Protein AF-0000000078974285 (afdb_homodimer)

Structure (mmCIF, N/CA/C/O backbone):
data_AF-0000000078974285-model_v1
#
loop_
_entity.id
_entity.type
_entity.pdbx_descriptio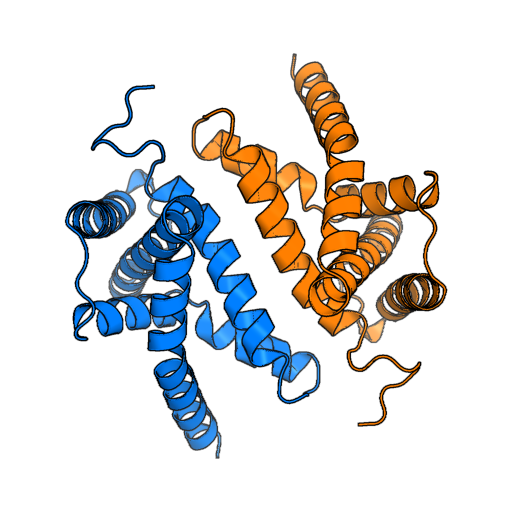n
1 polymer 'RNase III domain-containing protein'
#
loop_
_atom_site.group_PDB
_atom_site.id
_atom_site.type_symbol
_atom_site.label_atom_id
_atom_site.label_alt_id
_atom_site.label_comp_id
_atom_site.label_asym_id
_atom_site.label_entity_id
_atom_site.label_seq_id
_atom_site.pdbx_PDB_ins_code
_atom_site.Cartn_x
_atom_site.Cartn_y
_atom_site.Cartn_z
_atom_site.occupancy
_atom_site.B_iso_or_equiv
_atom_site.auth_seq_id
_atom_site.auth_comp_id
_atom_site.auth_asym_id
_atom_site.auth_atom_id
_atom_site.pdbx_PDB_model_num
ATOM 1 N N . MET A 1 1 ? -26.438 -8.156 -0.524 1 31.56 1 MET A N 1
ATOM 2 C CA . MET A 1 1 ? -25.703 -8.547 -1.717 1 31.56 1 MET A CA 1
ATOM 3 C C . MET A 1 1 ? -25.156 -9.961 -1.579 1 31.56 1 MET A C 1
ATOM 5 O O . MET A 1 1 ? -24.391 -10.25 -0.654 1 31.56 1 MET A O 1
ATOM 9 N N . LEU A 1 2 ? -25.828 -10.82 -1.919 1 32.03 2 LEU A N 1
ATOM 10 C CA . LEU A 1 2 ? -25.547 -12.25 -1.9 1 32.03 2 LEU A CA 1
ATOM 11 C C . LEU A 1 2 ? -24.109 -12.531 -2.352 1 32.03 2 LEU A C 1
ATOM 13 O O . LEU A 1 2 ? -23.625 -11.914 -3.301 1 32.03 2 LEU A O 1
ATOM 17 N N . ARG A 1 3 ? -23.125 -12.734 -1.292 1 46.47 3 ARG A N 1
ATOM 18 C CA . ARG A 1 3 ? -21.812 -13.32 -1.478 1 46.47 3 ARG A CA 1
ATOM 19 C C . ARG A 1 3 ? -21.828 -14.406 -2.549 1 46.47 3 ARG A C 1
ATOM 21 O O . ARG A 1 3 ? -22.547 -15.391 -2.422 1 46.47 3 ARG A O 1
ATOM 28 N N . ARG A 1 4 ? -21.781 -14.133 -3.74 1 47.03 4 ARG A N 1
ATOM 29 C CA . ARG A 1 4 ? -21.5 -15.203 -4.684 1 47.03 4 ARG A CA 1
ATOM 30 C C . ARG A 1 4 ? -20.234 -15.961 -4.293 1 47.03 4 ARG A C 1
ATOM 32 O O . ARG A 1 4 ? -19.281 -15.367 -3.779 1 47.03 4 ARG A O 1
ATOM 39 N N . GLU A 1 5 ? -20.203 -17.266 -4.176 1 50.91 5 GLU A N 1
ATOM 40 C CA . GLU A 1 5 ? -19.266 -18.375 -3.963 1 50.91 5 GLU A CA 1
ATOM 41 C C . GLU A 1 5 ? -18.844 -18.453 -2.5 1 50.91 5 GLU A C 1
ATOM 43 O O . GLU A 1 5 ? -17.75 -18.953 -2.193 1 50.91 5 GLU A O 1
ATOM 48 N N . GLY A 1 6 ? -19.703 -17.734 -1.578 1 58.59 6 GLY A N 1
ATOM 49 C CA . GLY A 1 6 ? -19.438 -17.891 -0.157 1 58.59 6 GLY A CA 1
ATOM 50 C C . GLY A 1 6 ? -18.469 -16.859 0.382 1 58.59 6 GLY A C 1
ATOM 51 O O . GLY A 1 6 ? -18.094 -16.891 1.56 1 58.59 6 GLY A O 1
ATOM 52 N N . LEU A 1 7 ? -17.891 -16.109 -0.598 1 65.69 7 LEU A N 1
ATOM 53 C CA . LEU A 1 7 ? -16.984 -15.07 -0.129 1 65.69 7 LEU A CA 1
ATOM 54 C C . LEU A 1 7 ? -17.719 -13.75 0.04 1 65.69 7 LEU A C 1
ATOM 56 O O . LEU A 1 7 ? -18.609 -13.43 -0.739 1 65.69 7 LEU A O 1
ATOM 60 N N . VAL A 1 8 ? -17.344 -13.086 1.068 1 75.31 8 VAL A N 1
ATOM 61 C CA . VAL A 1 8 ? -17.969 -11.805 1.405 1 75.31 8 VAL A CA 1
ATOM 62 C C . VAL A 1 8 ? -17.516 -10.742 0.41 1 75.31 8 VAL A C 1
ATOM 64 O O . VAL A 1 8 ? -18.266 -9.828 0.08 1 75.31 8 VAL A O 1
ATOM 67 N N . HIS A 1 9 ? -16.328 -10.938 -0.158 1 90.62 9 HIS A N 1
ATOM 68 C CA . HIS A 1 9 ? -15.75 -9.953 -1.065 1 90.62 9 HIS A CA 1
ATOM 69 C C . HIS A 1 9 ? -15.445 -10.57 -2.426 1 90.62 9 HIS A C 1
ATOM 71 O O . HIS A 1 9 ? -15.148 -11.766 -2.52 1 90.62 9 HIS A O 1
ATOM 77 N N . THR A 1 10 ? -15.539 -9.727 -3.455 1 92.56 10 THR A N 1
ATOM 78 C CA . THR A 1 10 ? -15.227 -10.195 -4.801 1 92.56 10 THR A CA 1
ATOM 79 C C . THR A 1 10 ? -13.719 -10.344 -4.984 1 92.56 10 THR A C 1
ATOM 81 O O . THR A 1 10 ? -12.938 -9.781 -4.219 1 92.56 10 THR A O 1
ATOM 84 N N . PRO A 1 11 ? -13.305 -11.078 -6.035 1 94.06 11 PRO A N 1
ATOM 85 C CA . PRO A 1 11 ? -11.875 -11.195 -6.328 1 94.06 11 PRO A CA 1
ATOM 86 C C . PRO A 1 11 ? -11.219 -9.844 -6.598 1 94.06 11 PRO A C 1
ATOM 88 O O . PRO A 1 11 ? -10.078 -9.609 -6.176 1 94.06 11 PRO A O 1
ATOM 91 N N . GLN A 1 12 ? -11.953 -9 -7.254 1 93.62 12 GLN A N 1
ATOM 92 C CA . GLN A 1 12 ? -11.422 -7.672 -7.559 1 93.62 12 GLN A CA 1
ATOM 93 C C . GLN A 1 12 ? -11.164 -6.875 -6.285 1 93.62 12 GLN A C 1
ATOM 95 O O . GLN A 1 12 ? -10.141 -6.191 -6.172 1 93.62 12 GLN A O 1
ATOM 100 N N . GLN A 1 13 ? -12.086 -6.977 -5.402 1 95.75 13 GLN A N 1
ATOM 101 C CA . GLN A 1 13 ? -11.945 -6.277 -4.129 1 95.75 13 GLN A CA 1
ATOM 102 C C . GLN A 1 13 ? -10.766 -6.828 -3.332 1 95.75 13 GLN A C 1
ATOM 104 O O . GLN A 1 13 ? -9.984 -6.062 -2.762 1 95.75 13 GLN A O 1
ATOM 109 N N . LEU A 1 14 ? -10.664 -8.086 -3.32 1 96.94 14 LEU A N 1
ATOM 110 C CA . LEU A 1 14 ? -9.57 -8.727 -2.594 1 96.94 14 LEU A CA 1
ATOM 111 C C . LEU A 1 14 ? -8.227 -8.414 -3.244 1 96.94 14 LEU A C 1
ATOM 113 O O . LEU A 1 14 ? -7.23 -8.211 -2.551 1 96.94 14 LEU A O 1
ATOM 117 N N . ALA A 1 15 ? -8.211 -8.375 -4.547 1 97.19 15 ALA A N 1
ATOM 118 C CA . ALA A 1 15 ? -6.98 -8.047 -5.258 1 97.19 15 ALA A CA 1
ATOM 119 C C . ALA A 1 15 ? -6.547 -6.613 -4.977 1 97.19 15 ALA A C 1
ATOM 121 O O . ALA A 1 15 ? -5.352 -6.34 -4.824 1 97.19 15 ALA A O 1
ATOM 122 N N . TYR A 1 16 ? -7.52 -5.715 -4.906 1 97.06 16 TYR A N 1
ATOM 123 C CA . TYR A 1 16 ? -7.242 -4.32 -4.59 1 97.06 16 TYR A CA 1
ATOM 124 C C . TYR A 1 16 ? -6.605 -4.191 -3.213 1 97.06 16 TYR A C 1
ATOM 126 O O . TYR A 1 16 ? -5.621 -3.467 -3.043 1 97.06 16 TYR A O 1
ATOM 134 N N . LEU A 1 17 ? -7.113 -4.926 -2.293 1 98 17 LEU A N 1
ATOM 135 C CA . LEU A 1 17 ? -6.543 -4.973 -0.95 1 98 17 LEU A CA 1
ATOM 136 C C . LEU A 1 17 ? -5.188 -5.676 -0.957 1 98 17 LEU A C 1
ATOM 138 O O . LEU A 1 17 ? -4.23 -5.188 -0.352 1 98 17 LEU A O 1
ATOM 142 N N . GLY A 1 18 ? -5.113 -6.766 -1.606 1 98.62 18 GLY A N 1
ATOM 143 C CA . GLY A 1 18 ? -3.906 -7.574 -1.657 1 98.62 18 GLY A CA 1
ATOM 144 C C . GLY A 1 18 ? -2.729 -6.848 -2.277 1 98.62 18 GLY A C 1
ATOM 145 O O . GLY A 1 18 ? -1.585 -7.039 -1.857 1 98.62 18 GLY A O 1
ATOM 146 N N . ASP A 1 19 ? -3.033 -6.02 -3.264 1 98.12 19 ASP A N 1
ATOM 147 C CA . ASP A 1 19 ? -1.987 -5.203 -3.875 1 98.12 19 ASP A CA 1
ATOM 148 C C . ASP A 1 19 ? -1.311 -4.312 -2.838 1 98.12 19 ASP A C 1
ATOM 150 O O . ASP A 1 19 ? -0.087 -4.16 -2.844 1 98.12 19 ASP A O 1
ATOM 154 N N . ALA A 1 20 ? -2.104 -3.723 -1.989 1 98.56 20 ALA A N 1
ATOM 155 C CA . ALA A 1 20 ? -1.558 -2.857 -0.947 1 98.56 20 ALA A CA 1
ATOM 156 C C . ALA A 1 20 ? -0.758 -3.664 0.072 1 98.56 20 ALA A C 1
ATOM 158 O O . ALA A 1 20 ? 0.3 -3.225 0.529 1 98.56 20 ALA A O 1
ATOM 159 N N . VAL A 1 21 ? -1.252 -4.828 0.397 1 98.81 21 VAL A N 1
ATOM 160 C CA . VAL A 1 21 ? -0.571 -5.688 1.358 1 98.81 21 VAL A CA 1
ATOM 161 C C . VAL A 1 21 ? 0.786 -6.113 0.801 1 98.81 21 VAL A C 1
ATOM 163 O O . VAL A 1 21 ? 1.804 -6.023 1.491 1 98.81 21 VAL A O 1
ATOM 166 N N . TRP A 1 22 ? 0.783 -6.516 -0.393 1 98.81 22 TRP A N 1
ATOM 167 C CA . TRP A 1 22 ? 2.016 -6.969 -1.028 1 98.81 22 TRP A CA 1
ATOM 168 C C . TRP A 1 22 ? 3.006 -5.82 -1.183 1 98.81 22 TRP A C 1
ATOM 170 O O . TRP A 1 22 ? 4.191 -5.969 -0.882 1 98.81 22 TRP A O 1
ATOM 180 N N . SER A 1 23 ? 2.482 -4.719 -1.616 1 98.38 23 SER A N 1
ATOM 181 C CA . SER A 1 23 ? 3.316 -3.531 -1.783 1 98.38 23 SER A CA 1
ATOM 182 C C . SER A 1 23 ? 3.99 -3.141 -0.472 1 98.38 23 SER A C 1
ATOM 184 O O . SER A 1 23 ? 5.176 -2.805 -0.453 1 98.38 23 SER A O 1
ATOM 186 N N . LEU A 1 24 ? 3.266 -3.229 0.544 1 98.62 24 LEU A N 1
ATOM 187 C CA . LEU A 1 24 ? 3.828 -2.885 1.846 1 98.62 24 LEU A CA 1
ATOM 188 C C . LEU A 1 24 ? 4.883 -3.9 2.268 1 98.62 24 LEU A C 1
ATOM 190 O O . LEU A 1 24 ? 5.949 -3.527 2.766 1 98.62 24 LEU A O 1
ATOM 194 N N . HIS A 1 25 ? 4.613 -5.145 2.084 1 98.44 25 HIS A N 1
ATOM 195 C CA . HIS A 1 25 ? 5.562 -6.188 2.445 1 98.44 25 HIS A CA 1
ATOM 196 C C . HIS A 1 25 ? 6.895 -5.996 1.726 1 98.44 25 HIS A C 1
ATOM 198 O O . HIS A 1 25 ? 7.957 -6.039 2.354 1 98.44 25 HIS A O 1
ATOM 204 N N . VAL A 1 26 ? 6.805 -5.766 0.451 1 98.19 26 VAL A N 1
ATOM 205 C CA . VAL A 1 26 ? 7.996 -5.621 -0.379 1 98.19 26 VAL A CA 1
ATOM 206 C C . VAL A 1 26 ? 8.758 -4.367 0.027 1 98.19 26 VAL A C 1
ATOM 208 O O . VAL A 1 26 ? 9.992 -4.383 0.121 1 98.19 26 VAL A O 1
ATOM 211 N N . ARG A 1 27 ? 8.055 -3.275 0.22 1 98.38 27 ARG A N 1
ATOM 212 C CA . ARG A 1 27 ? 8.703 -2.025 0.611 1 98.38 27 ARG A CA 1
ATOM 213 C C . ARG A 1 27 ? 9.383 -2.162 1.971 1 98.38 27 ARG A C 1
ATOM 215 O O . ARG A 1 27 ? 10.461 -1.612 2.188 1 98.38 27 ARG A O 1
ATOM 222 N N . CYS A 1 28 ? 8.773 -2.92 2.854 1 97.62 28 CYS A N 1
ATOM 223 C CA . CYS A 1 28 ? 9.398 -3.184 4.145 1 97.62 28 CYS A CA 1
ATOM 224 C C . CYS A 1 28 ? 10.656 -4.027 3.982 1 97.62 28 CYS A C 1
ATOM 226 O O . CYS A 1 28 ? 11.695 -3.715 4.566 1 97.62 28 CYS A O 1
ATOM 228 N N . LYS A 1 29 ? 10.555 -5.031 3.238 1 97 29 LYS A N 1
ATOM 229 C CA . LYS A 1 29 ? 11.648 -5.98 3.059 1 97 29 LYS A CA 1
ATOM 230 C C . LYS A 1 29 ? 12.891 -5.289 2.504 1 97 29 LYS A C 1
ATOM 232 O O . LYS A 1 29 ? 14.008 -5.574 2.934 1 97 29 LYS A O 1
ATOM 237 N N . TYR A 1 30 ? 12.703 -4.359 1.642 1 97 30 TYR A N 1
ATOM 238 C CA . TYR A 1 30 ? 13.836 -3.85 0.883 1 97 30 TYR A CA 1
ATOM 239 C C . TYR A 1 30 ? 14.359 -2.553 1.491 1 97 30 TYR A C 1
ATOM 241 O O . TYR A 1 30 ? 15.258 -1.919 0.936 1 97 30 TYR A O 1
ATOM 249 N N . LEU A 1 31 ? 13.711 -2.172 2.533 1 95 31 LEU A N 1
ATOM 250 C CA . LEU A 1 31 ? 14.273 -1.064 3.301 1 95 31 LEU A CA 1
ATOM 251 C C . LEU A 1 31 ? 15.648 -1.427 3.85 1 95 31 LEU A C 1
ATOM 253 O O . LEU A 1 31 ? 16.484 -0.55 4.059 1 95 31 LEU A O 1
ATOM 257 N N . SER A 1 32 ? 15.867 -2.748 4.109 1 91.25 32 SER A N 1
ATOM 258 C CA . SER A 1 32 ? 17.156 -3.258 4.586 1 91.25 32 SER A CA 1
ATOM 259 C C . SER A 1 32 ? 17.781 -4.207 3.568 1 91.25 32 SER A C 1
ATOM 261 O O . SER A 1 32 ? 17.078 -5.043 2.982 1 91.25 32 SER A O 1
ATOM 263 N N . PRO A 1 33 ? 19 -4.223 3.416 1 91.69 33 PRO A N 1
ATOM 264 C CA . PRO A 1 33 ? 19.969 -3.277 3.977 1 91.69 33 PRO A CA 1
ATOM 265 C C . PRO A 1 33 ? 19.797 -1.86 3.438 1 91.69 33 PRO A C 1
ATOM 267 O O . PRO A 1 33 ? 19.156 -1.666 2.395 1 91.69 33 PRO A O 1
ATOM 270 N N . PRO A 1 34 ? 20.344 -0.928 4.137 1 89.44 34 PRO A N 1
ATOM 271 C CA . PRO A 1 34 ? 20.188 0.466 3.715 1 89.44 34 PRO A CA 1
ATOM 272 C C . PRO A 1 34 ? 20.734 0.724 2.312 1 89.44 34 PRO A C 1
ATOM 274 O O . PRO A 1 34 ? 21.766 0.166 1.938 1 89.44 34 PRO A O 1
ATOM 277 N N . LYS A 1 35 ? 20.109 1.438 1.535 1 91.56 35 LYS A N 1
ATOM 278 C CA . LYS A 1 35 ? 20.484 1.907 0.203 1 91.56 35 LYS A CA 1
ATOM 279 C C . LYS A 1 35 ? 19.844 3.26 -0.103 1 91.56 35 LYS A C 1
ATOM 281 O O . LYS A 1 35 ? 19.016 3.746 0.665 1 91.56 35 LYS A O 1
ATOM 286 N N . ASN A 1 36 ? 20.328 3.904 -1.087 1 93.12 36 ASN A N 1
ATOM 287 C CA . ASN A 1 36 ? 19.703 5.176 -1.447 1 93.12 36 ASN A CA 1
ATOM 288 C C . ASN A 1 36 ? 18.281 4.98 -1.964 1 93.12 36 ASN A C 1
ATOM 290 O O . ASN A 1 36 ? 17.875 3.854 -2.248 1 93.12 36 ASN A O 1
ATOM 294 N N . PHE A 1 37 ? 17.562 6.047 -2.096 1 94.19 37 PHE A N 1
ATOM 295 C CA . PHE A 1 37 ? 16.141 5.965 -2.383 1 94.19 37 PHE A CA 1
ATOM 296 C C . PHE A 1 37 ? 15.898 5.332 -3.748 1 94.19 37 PHE A C 1
ATOM 298 O O . PHE A 1 37 ? 15.031 4.469 -3.893 1 94.19 37 PHE A O 1
ATOM 305 N N . ALA A 1 38 ? 16.594 5.801 -4.754 1 94.38 38 ALA A N 1
ATOM 306 C CA . ALA A 1 38 ? 16.406 5.277 -6.105 1 94.38 38 ALA A CA 1
ATOM 307 C C . ALA A 1 38 ? 16.578 3.76 -6.133 1 94.38 38 ALA A C 1
ATOM 309 O O . ALA A 1 38 ? 15.773 3.047 -6.73 1 94.38 38 ALA A O 1
ATOM 310 N N . ALA A 1 39 ? 17.641 3.266 -5.516 1 95.44 39 ALA A N 1
ATOM 311 C CA . ALA A 1 39 ? 17.906 1.83 -5.457 1 95.44 39 ALA A CA 1
ATOM 312 C C . ALA A 1 39 ? 16.828 1.106 -4.66 1 95.44 39 ALA A C 1
ATOM 314 O O . ALA A 1 39 ? 16.406 0.004 -5.023 1 95.44 39 ALA A O 1
ATOM 315 N N . TYR A 1 40 ? 16.406 1.712 -3.598 1 96.25 40 TYR A N 1
ATOM 316 C CA . TYR A 1 40 ? 15.359 1.17 -2.752 1 96.25 40 TYR A CA 1
ATOM 317 C C . TYR A 1 40 ? 14.055 1.023 -3.533 1 96.25 40 TYR A C 1
ATOM 319 O O . TYR A 1 40 ? 13.461 -0.057 -3.566 1 96.25 40 TYR A O 1
ATOM 327 N N . ARG A 1 41 ? 13.648 2.043 -4.145 1 97.25 41 ARG A N 1
ATOM 328 C CA . ARG A 1 41 ? 12.414 2.055 -4.922 1 97.25 41 ARG A CA 1
AT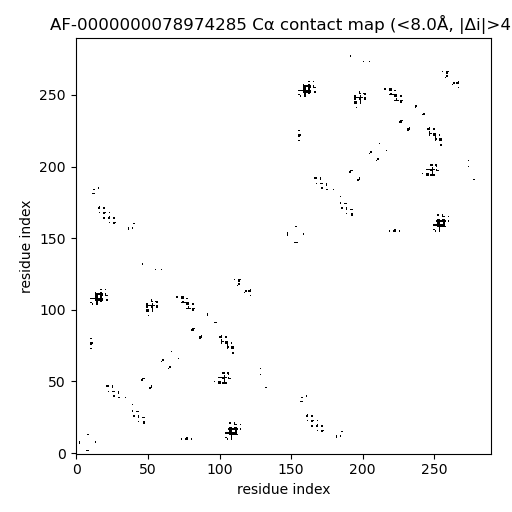OM 329 C C . ARG A 1 41 ? 12.469 1.046 -6.062 1 97.25 41 ARG A C 1
ATOM 331 O O . ARG A 1 41 ? 11.516 0.299 -6.289 1 97.25 41 ARG A O 1
ATOM 338 N N . THR A 1 42 ? 13.57 0.987 -6.723 1 96.5 42 THR A N 1
ATOM 339 C CA . THR A 1 42 ? 13.758 0.063 -7.836 1 96.5 42 THR A CA 1
ATOM 340 C C . THR A 1 42 ? 13.68 -1.384 -7.355 1 96.5 42 THR A C 1
ATOM 342 O O . THR A 1 42 ? 13.023 -2.219 -7.984 1 96.5 42 THR A O 1
ATOM 345 N N . ALA A 1 43 ? 14.344 -1.643 -6.293 1 96.5 43 ALA A N 1
ATOM 346 C CA . ALA A 1 43 ? 14.344 -2.992 -5.734 1 96.5 43 ALA A CA 1
ATOM 347 C C . ALA A 1 43 ? 12.93 -3.432 -5.371 1 96.5 43 ALA A C 1
ATOM 349 O O . ALA A 1 43 ? 12.539 -4.57 -5.637 1 96.5 43 ALA A O 1
ATOM 350 N N . ALA A 1 44 ? 12.195 -2.59 -4.75 1 97.31 44 ALA A N 1
ATOM 351 C CA . ALA A 1 44 ? 10.82 -2.908 -4.371 1 97.31 44 ALA A CA 1
ATOM 352 C C . ALA A 1 44 ? 9.945 -3.102 -5.605 1 97.31 44 ALA A C 1
ATOM 354 O O . ALA A 1 44 ? 9.188 -4.074 -5.691 1 97.31 44 ALA A O 1
ATOM 355 N N . GLU A 1 45 ? 10.047 -2.197 -6.523 1 97.19 45 GLU A N 1
ATOM 356 C CA . GLU A 1 45 ? 9.18 -2.203 -7.703 1 97.19 45 GLU A CA 1
ATOM 357 C C . GLU A 1 45 ? 9.414 -3.453 -8.547 1 97.19 45 GLU A C 1
ATOM 359 O O . GLU A 1 45 ? 8.508 -3.904 -9.258 1 97.19 45 GLU A O 1
ATOM 364 N N . ARG A 1 46 ? 10.555 -4.043 -8.469 1 96 46 ARG A N 1
ATOM 365 C CA . ARG A 1 46 ? 10.891 -5.262 -9.195 1 96 46 ARG A CA 1
ATOM 366 C C . ARG A 1 46 ? 9.945 -6.402 -8.828 1 96 46 ARG A C 1
ATOM 368 O O . ARG A 1 46 ? 9.734 -7.32 -9.625 1 96 46 ARG A O 1
ATOM 375 N N . HIS A 1 47 ? 9.375 -6.289 -7.75 1 97.88 47 HIS A N 1
ATOM 376 C CA . HIS A 1 47 ? 8.641 -7.441 -7.238 1 97.88 47 HIS A CA 1
ATOM 377 C C . HIS A 1 47 ? 7.141 -7.168 -7.219 1 97.88 47 HIS A C 1
ATOM 379 O O . HIS A 1 47 ? 6.359 -7.996 -6.738 1 97.88 47 HIS A O 1
ATOM 385 N N . VAL A 1 48 ? 6.719 -6.039 -7.766 1 97.31 48 VAL A N 1
ATOM 386 C CA . VAL A 1 48 ? 5.289 -5.742 -7.719 1 97.31 48 VAL A CA 1
ATOM 387 C C . VAL A 1 48 ? 4.723 -5.707 -9.133 1 97.31 48 VAL A C 1
ATOM 389 O O . VAL A 1 48 ? 3.525 -5.473 -9.328 1 97.31 48 VAL A O 1
ATOM 392 N N . SER A 1 49 ? 5.504 -5.988 -10.125 1 95.19 49 SER A N 1
ATOM 393 C CA . SER A 1 49 ? 5.008 -6.055 -11.5 1 95.19 49 SER A CA 1
ATOM 394 C C . SER A 1 49 ? 4.086 -7.25 -11.695 1 95.19 49 SER A C 1
ATOM 396 O O . SER A 1 49 ? 4.172 -8.234 -10.961 1 95.19 49 SER A O 1
ATOM 398 N N . ALA A 1 50 ? 3.279 -7.09 -12.742 1 94.19 50 ALA A N 1
ATOM 399 C CA . ALA A 1 50 ? 2.377 -8.188 -13.07 1 94.19 50 ALA A CA 1
ATOM 400 C C . ALA A 1 50 ? 3.156 -9.461 -13.391 1 94.19 50 ALA A C 1
ATOM 402 O O . ALA A 1 50 ? 2.777 -10.555 -12.961 1 94.19 50 ALA A O 1
ATOM 403 N N . ALA A 1 51 ? 4.195 -9.32 -14.141 1 94.88 51 ALA A N 1
ATOM 404 C CA . ALA A 1 51 ? 5.02 -10.469 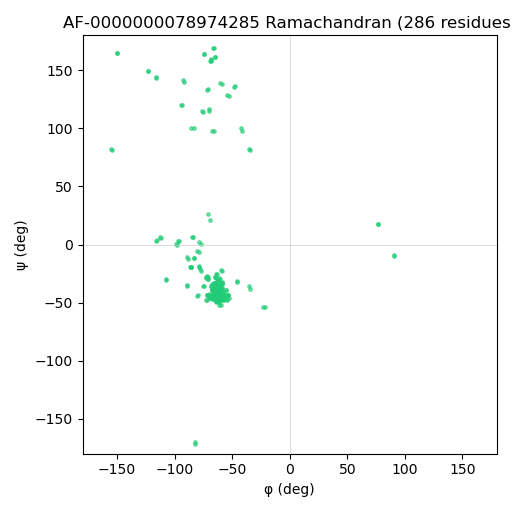-14.523 1 94.88 51 ALA A CA 1
ATOM 405 C C . ALA A 1 51 ? 5.578 -11.172 -13.289 1 94.88 51 ALA A C 1
ATOM 407 O O . ALA A 1 51 ? 5.535 -12.398 -13.195 1 94.88 51 ALA A O 1
ATOM 408 N N . ARG A 1 52 ? 6.074 -10.461 -12.312 1 97.06 52 ARG A N 1
ATOM 409 C CA . ARG A 1 52 ? 6.676 -11.039 -11.117 1 97.06 52 ARG A CA 1
ATOM 410 C C . ARG A 1 52 ? 5.613 -11.648 -10.211 1 97.06 52 ARG A C 1
ATOM 412 O O . ARG A 1 52 ? 5.805 -12.742 -9.672 1 97.06 52 ARG A O 1
ATOM 419 N N . GLN A 1 53 ? 4.59 -10.953 -10.062 1 97.56 53 GLN A N 1
ATOM 420 C CA . GLN A 1 53 ? 3.506 -11.484 -9.234 1 97.56 53 GLN A CA 1
ATOM 421 C C . GLN A 1 53 ? 2.928 -12.758 -9.836 1 97.56 53 GLN A C 1
ATOM 423 O O . GLN A 1 53 ? 2.578 -13.688 -9.109 1 97.56 53 GLN A O 1
ATOM 428 N N . SER A 1 54 ? 2.805 -12.75 -11.148 1 96.69 54 SER A N 1
ATOM 429 C CA . SER A 1 54 ? 2.4 -13.969 -11.836 1 96.69 54 SER A CA 1
ATOM 430 C C . SER A 1 54 ? 3.35 -15.117 -11.516 1 96.69 54 SER A C 1
ATOM 432 O O . SER A 1 54 ? 2.908 -16.234 -11.234 1 96.69 54 SER A O 1
ATOM 434 N N . SER A 1 55 ? 4.617 -14.852 -11.555 1 97.19 55 SER A N 1
ATOM 435 C CA . SER A 1 55 ? 5.609 -15.891 -11.273 1 97.19 55 SER A CA 1
ATOM 436 C C . SER A 1 55 ? 5.516 -16.359 -9.828 1 97.19 55 SER A C 1
ATOM 438 O O . SER A 1 55 ? 5.762 -17.531 -9.539 1 97.19 55 SER A O 1
ATOM 440 N N . TYR A 1 56 ? 5.188 -15.492 -8.891 1 97.81 56 TYR A N 1
ATOM 441 C CA . TYR A 1 56 ? 5.035 -15.875 -7.492 1 97.81 56 TYR A CA 1
ATOM 442 C C . TYR A 1 56 ? 3.85 -16.812 -7.309 1 97.81 56 TYR A C 1
ATOM 444 O O . TYR A 1 56 ? 3.906 -17.734 -6.504 1 97.81 56 TYR A O 1
ATOM 452 N N . LEU A 1 57 ? 2.799 -16.547 -8.039 1 97.31 57 LEU A N 1
ATOM 453 C CA . LEU A 1 57 ? 1.679 -17.484 -7.98 1 97.31 57 LEU A CA 1
ATOM 454 C C . LEU A 1 57 ? 2.086 -18.859 -8.508 1 97.31 57 LEU A C 1
ATOM 456 O O . LEU A 1 57 ? 1.772 -19.875 -7.891 1 97.31 57 LEU A O 1
ATOM 460 N N . ASP A 1 58 ? 2.727 -18.859 -9.664 1 96.38 58 ASP A N 1
ATOM 461 C CA . ASP A 1 58 ? 3.191 -20.109 -10.234 1 96.38 58 ASP A CA 1
ATOM 462 C C . ASP A 1 58 ? 4.082 -20.875 -9.25 1 96.38 58 ASP A C 1
ATOM 464 O O . ASP A 1 58 ? 3.957 -22.078 -9.102 1 96.38 58 ASP A O 1
ATOM 468 N N . LEU A 1 59 ? 4.969 -20.156 -8.617 1 96.25 59 LEU A N 1
ATOM 469 C CA . LEU A 1 59 ? 5.871 -20.75 -7.641 1 96.25 59 LEU A CA 1
ATOM 470 C C . LEU A 1 59 ? 5.094 -21.344 -6.473 1 96.25 59 LEU A C 1
ATOM 472 O O . LEU A 1 59 ? 5.41 -22.438 -6.004 1 96.25 59 LEU A O 1
ATOM 476 N N . LEU A 1 60 ? 4.156 -20.625 -6.008 1 95.56 60 LEU A N 1
ATOM 477 C CA . LEU A 1 60 ? 3.324 -21.094 -4.906 1 95.56 60 LEU A CA 1
ATOM 478 C C . LEU A 1 60 ? 2.617 -22.391 -5.277 1 95.56 60 LEU A C 1
ATOM 480 O O . LEU A 1 60 ? 2.596 -23.344 -4.492 1 95.56 60 LEU A O 1
ATOM 484 N N . LEU A 1 61 ? 2.092 -22.406 -6.484 1 93 61 LEU A N 1
ATOM 485 C CA . LEU A 1 61 ? 1.322 -23.562 -6.949 1 93 61 LEU A CA 1
ATOM 486 C C . LEU A 1 61 ? 2.232 -24.75 -7.199 1 93 61 LEU A C 1
ATOM 488 O O . LEU A 1 61 ? 1.811 -25.906 -7.051 1 93 61 LEU A O 1
ATOM 492 N N . ALA A 1 62 ? 3.414 -24.484 -7.547 1 93.5 62 ALA A N 1
ATOM 493 C CA . ALA A 1 62 ? 4.367 -25.547 -7.859 1 93.5 62 ALA A CA 1
ATOM 494 C C . ALA A 1 62 ? 5.059 -26.047 -6.598 1 93.5 62 ALA A C 1
ATOM 496 O O . ALA A 1 62 ? 5.648 -27.125 -6.598 1 93.5 62 ALA A O 1
ATOM 497 N N . SER A 1 63 ? 4.973 -25.203 -5.648 1 89.69 63 SER A N 1
ATOM 498 C CA . SER A 1 63 ? 5.633 -25.578 -4.395 1 89.69 63 SER A CA 1
ATOM 499 C C . SER A 1 63 ? 4.754 -26.5 -3.557 1 89.69 63 SER A C 1
ATOM 501 O O . SER A 1 63 ? 3.73 -26.984 -4.035 1 89.69 63 SER A O 1
ATOM 503 N N . GLY A 1 64 ? 5.031 -26.812 -2.361 1 85.31 64 GLY A N 1
ATOM 504 C CA . GLY A 1 64 ? 4.266 -27.656 -1.456 1 85.31 64 GLY A CA 1
ATOM 505 C C . GLY A 1 64 ? 3.178 -26.891 -0.716 1 85.31 64 GLY A C 1
ATOM 506 O O . GLY A 1 64 ? 2.518 -27.453 0.165 1 85.31 64 GLY A O 1
ATOM 507 N N . TRP A 1 65 ? 3.016 -25.641 -1.093 1 91.69 65 TRP A N 1
ATOM 508 C CA . TRP A 1 65 ? 1.946 -24.875 -0.465 1 91.69 65 TRP A CA 1
ATOM 509 C C . TRP A 1 65 ? 0.578 -25.375 -0.923 1 91.69 65 TRP A C 1
ATOM 511 O O . TRP A 1 65 ? 0.226 -25.234 -2.098 1 91.69 65 TRP A O 1
ATOM 521 N N . ARG A 1 66 ? -0.141 -25.859 -0.053 1 93.56 66 ARG A N 1
ATOM 522 C CA . ARG A 1 66 ? -1.459 -26.391 -0.395 1 93.56 66 ARG A CA 1
ATOM 523 C C . ARG A 1 66 ? -2.541 -25.328 -0.182 1 93.56 66 ARG A C 1
ATOM 525 O O . ARG A 1 66 ? -2.789 -24.906 0.948 1 93.56 66 ARG A O 1
ATOM 532 N N . LEU A 1 67 ? -3.162 -25.062 -1.244 1 96.25 67 LEU A N 1
ATOM 533 C CA . LEU A 1 67 ? -4.309 -24.172 -1.144 1 96.25 67 LEU A CA 1
ATOM 534 C C . LEU A 1 67 ? -5.484 -24.859 -0.465 1 96.25 67 LEU A C 1
ATOM 536 O O . LEU A 1 67 ? -5.805 -26.016 -0.79 1 96.25 67 LEU A O 1
ATOM 540 N N . ARG A 1 68 ? -6.02 -24.172 0.409 1 95.75 68 ARG A N 1
ATOM 541 C CA . ARG A 1 68 ? -7.301 -24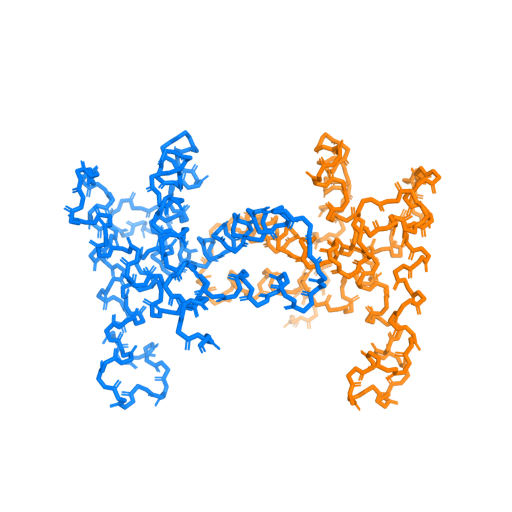.641 0.926 1 95.75 68 ARG A CA 1
ATOM 542 C C . ARG A 1 68 ? -8.391 -24.531 -0.135 1 95.75 68 ARG A C 1
ATOM 544 O O . ARG A 1 68 ? -8.234 -23.812 -1.125 1 95.75 68 ARG A O 1
ATOM 551 N N . PRO A 1 69 ? -9.477 -25.281 0.033 1 94.5 69 PRO A N 1
ATOM 552 C CA . PRO A 1 69 ? -10.523 -25.281 -0.989 1 94.5 69 PRO A CA 1
ATOM 553 C C . PRO A 1 69 ? -11.016 -23.859 -1.312 1 94.5 69 PRO A C 1
ATOM 555 O O . PRO A 1 69 ? -11.188 -23.516 -2.484 1 94.5 69 PRO A O 1
ATOM 558 N N . GLU A 1 70 ? -11.219 -23.047 -0.294 1 94.31 70 GLU A N 1
ATOM 559 C CA . GLU A 1 70 ? -11.703 -21.688 -0.508 1 94.31 70 GLU A CA 1
ATOM 560 C C . GLU A 1 70 ? -10.672 -20.844 -1.254 1 94.31 70 GLU A C 1
ATOM 562 O O . GLU A 1 70 ? -11.031 -20 -2.082 1 94.31 70 GLU A O 1
ATOM 567 N N . GLU A 1 71 ? -9.391 -21.078 -1.002 1 96.44 71 GLU A N 1
ATOM 568 C CA . GLU A 1 71 ? -8.305 -20.375 -1.677 1 96.44 71 GLU A CA 1
ATOM 569 C C . GLU A 1 71 ? -8.219 -20.766 -3.148 1 96.44 71 GLU A C 1
ATOM 571 O O . GLU A 1 71 ? -8.039 -19.922 -4.02 1 96.44 71 GLU A O 1
ATOM 576 N N . SER A 1 72 ? -8.336 -22.031 -3.373 1 95.25 72 SER A N 1
ATOM 577 C CA . SER A 1 72 ? -8.297 -22.547 -4.738 1 95.25 72 SER A CA 1
ATOM 578 C C . SER A 1 72 ? -9.438 -21.969 -5.578 1 95.25 72 SER A C 1
ATOM 580 O O . SER A 1 72 ? -9.234 -21.578 -6.727 1 95.25 72 SER A O 1
ATOM 582 N N . ARG A 1 73 ? -10.578 -21.953 -5.008 1 94.06 73 ARG A N 1
ATOM 583 C CA . ARG A 1 73 ? -11.734 -21.375 -5.688 1 94.06 73 ARG A CA 1
ATOM 584 C C . ARG A 1 73 ? -11.516 -19.906 -6.004 1 94.06 73 ARG A C 1
ATOM 586 O O . ARG A 1 73 ? -11.844 -19.438 -7.098 1 94.06 73 ARG A O 1
ATOM 593 N N . LEU A 1 74 ? -10.953 -19.234 -5.062 1 95.94 74 LEU A N 1
ATOM 594 C CA . LEU A 1 74 ? -10.695 -17.797 -5.23 1 95.94 74 LEU A CA 1
ATOM 595 C C . LEU A 1 74 ? -9.695 -17.562 -6.355 1 95.94 74 LEU A C 1
ATOM 597 O O . LEU A 1 74 ? -9.906 -16.688 -7.199 1 95.94 74 LEU A O 1
ATOM 601 N N . VAL A 1 75 ? -8.625 -18.344 -6.344 1 96 75 VAL A N 1
ATOM 602 C CA . VAL A 1 75 ? -7.566 -18.188 -7.336 1 96 75 VAL A CA 1
ATOM 603 C C . VAL A 1 75 ? -8.133 -18.422 -8.734 1 96 75 VAL A C 1
ATOM 605 O O . VAL A 1 75 ? -7.883 -17.641 -9.656 1 96 75 VAL A O 1
ATOM 608 N N . ARG A 1 76 ? -8.945 -19.375 -8.859 1 93.44 76 ARG A N 1
ATOM 609 C CA . ARG A 1 76 ? -9.562 -19.688 -10.141 1 93.44 76 ARG A CA 1
ATOM 610 C C . ARG A 1 76 ? -10.547 -18.594 -10.555 1 93.44 76 ARG A C 1
ATOM 612 O O . ARG A 1 76 ? -10.57 -18.172 -11.711 1 93.44 76 ARG A O 1
ATOM 619 N N . TRP A 1 77 ? -11.312 -18.203 -9.617 1 93.44 77 TRP A N 1
ATOM 620 C CA . TRP A 1 77 ? -12.297 -17.156 -9.859 1 93.44 77 TRP A CA 1
ATOM 621 C C . TRP A 1 77 ? -11.625 -15.852 -10.297 1 93.44 77 TRP A C 1
ATOM 623 O O . TRP A 1 77 ? -12.07 -15.203 -11.242 1 93.44 77 TRP A O 1
ATOM 633 N N . ALA A 1 78 ? -10.609 -15.523 -9.656 1 93.94 78 ALA A N 1
ATOM 634 C CA . ALA A 1 78 ? -9.883 -14.297 -9.969 1 93.94 78 ALA A CA 1
ATOM 635 C C . ALA A 1 78 ? -9.297 -14.352 -11.375 1 93.94 78 ALA A C 1
ATOM 637 O O . ALA A 1 78 ? -9.359 -13.367 -12.117 1 93.94 78 ALA A O 1
ATOM 638 N N . GLN A 1 79 ? -8.805 -15.406 -11.711 1 91 79 GLN A N 1
ATOM 639 C CA . GLN A 1 79 ? -8.219 -15.555 -13.039 1 91 79 GLN A CA 1
ATOM 640 C C . GLN A 1 79 ? -9.297 -15.484 -14.125 1 91 79 GLN A C 1
ATOM 642 O O . GLN A 1 79 ? -9.062 -14.93 -15.203 1 91 79 GLN A O 1
ATOM 647 N N . ARG A 1 80 ? -10.414 -15.961 -13.82 1 86.31 80 ARG A N 1
ATOM 648 C CA . ARG A 1 80 ? -11.516 -15.969 -14.781 1 86.31 80 ARG A CA 1
ATOM 649 C C . ARG A 1 80 ? -12.07 -14.57 -14.984 1 86.31 80 ARG A C 1
ATOM 651 O O . ARG A 1 80 ? -12.414 -14.195 -16.109 1 86.31 80 ARG A O 1
ATOM 658 N N . GLU A 1 81 ? -12.344 -13.836 -13.969 1 79.06 81 GLU A N 1
ATOM 659 C CA . GLU A 1 81 ? -12.914 -12.492 -14.047 1 79.06 81 GLU A CA 1
ATOM 660 C C . GLU A 1 81 ? -12.055 -11.578 -14.914 1 79.06 81 GLU A C 1
ATOM 662 O O . GLU A 1 81 ? -12.578 -10.719 -15.625 1 79.06 81 GLU A O 1
ATOM 667 N N . MET A 1 82 ? -10.844 -11.68 -14.836 1 67.19 82 MET A N 1
ATOM 668 C CA . MET A 1 82 ? -9.984 -10.812 -15.633 1 67.19 82 MET A CA 1
ATOM 669 C C . MET A 1 82 ? -9.898 -11.305 -17.078 1 67.19 82 MET A C 1
ATOM 671 O O . MET A 1 82 ? -9.297 -10.641 -17.922 1 67.19 82 MET A O 1
ATOM 675 N N . SER A 1 83 ? -10.406 -12.32 -17.297 1 58.59 83 SER A N 1
ATOM 676 C CA . SER A 1 83 ? -10.508 -12.828 -18.656 1 58.59 83 SER A CA 1
ATOM 677 C C . SER A 1 83 ? -11.711 -12.234 -19.391 1 58.59 83 SER A C 1
ATOM 679 O O . SER A 1 83 ? -11.828 -12.367 -20.609 1 58.59 83 SER A O 1
ATOM 681 N N . ASP A 1 84 ? -12.5 -11.617 -18.641 1 56.34 84 ASP A N 1
ATOM 682 C CA . ASP A 1 84 ? -13.695 -11.039 -19.25 1 56.34 84 ASP A CA 1
ATOM 683 C C . ASP A 1 84 ? -13.359 -9.766 -20.016 1 56.34 84 ASP A C 1
ATOM 685 O O . ASP A 1 84 ? -12.742 -8.844 -19.469 1 56.34 84 ASP A O 1
ATOM 689 N N . PRO A 1 85 ? -13.516 -9.789 -21.25 1 53.22 85 PRO A N 1
ATOM 690 C CA . PRO A 1 85 ? -13.172 -8.648 -22.109 1 53.22 85 PRO A CA 1
ATOM 691 C C . PRO A 1 85 ? -13.68 -7.32 -21.547 1 53.22 85 PRO A C 1
ATOM 693 O O . PRO A 1 85 ? -13.125 -6.262 -21.875 1 53.22 85 PRO A O 1
ATOM 696 N N . ARG A 1 86 ? -14.773 -7.391 -20.859 1 50.28 86 ARG A N 1
ATOM 697 C CA . ARG A 1 86 ? -15.352 -6.137 -20.375 1 50.28 86 ARG A CA 1
ATOM 698 C C . ARG A 1 86 ? -14.414 -5.445 -19.391 1 50.28 86 ARG A C 1
ATOM 700 O O . ARG A 1 86 ? -14.57 -4.258 -19.109 1 50.28 86 ARG A O 1
ATOM 707 N N . PHE A 1 87 ? -13.742 -6.148 -18.734 1 48.88 87 PHE A N 1
ATOM 708 C CA . PHE A 1 87 ? -12.812 -5.637 -17.734 1 48.88 87 PHE A CA 1
ATOM 709 C C . PHE A 1 87 ? -11.398 -5.555 -18.297 1 48.88 87 PHE A C 1
ATOM 711 O O . PHE A 1 87 ? -10.438 -5.305 -17.562 1 48.88 87 PHE A O 1
ATOM 718 N N . ARG A 1 88 ? -11.352 -5.883 -19.531 1 45.44 88 ARG A N 1
ATOM 719 C CA . ARG A 1 88 ? -10.078 -5.883 -20.25 1 45.44 88 ARG A CA 1
ATOM 720 C C . ARG A 1 88 ? -9.539 -4.469 -20.406 1 45.44 88 ARG A C 1
ATOM 722 O O . ARG A 1 88 ? -10.203 -3.594 -20.953 1 45.44 88 ARG A O 1
ATOM 729 N N . PRO A 1 89 ? -8.688 -4.027 -19.625 1 42 89 PRO A N 1
ATOM 730 C CA . PRO A 1 89 ? -8.078 -2.811 -20.172 1 42 89 PRO A CA 1
ATOM 731 C C . PRO A 1 89 ? -7.664 -2.965 -21.625 1 42 89 PRO A C 1
ATOM 733 O O . PRO A 1 89 ? -7.367 -4.074 -22.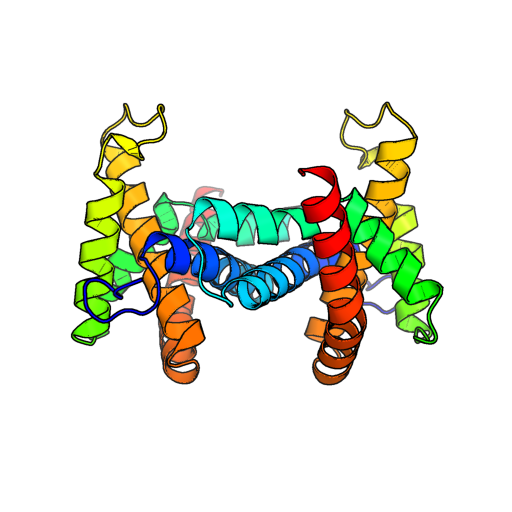078 1 42 89 PRO A O 1
ATOM 736 N N . LYS A 1 90 ? -7.914 -2.012 -22.453 1 39.88 90 LYS A N 1
ATOM 737 C CA . LYS A 1 90 ? -7.645 -1.869 -23.891 1 39.88 90 LYS A CA 1
ATOM 738 C C . LYS A 1 90 ? -6.32 -2.521 -24.266 1 39.88 90 LYS A C 1
ATOM 740 O O . LYS A 1 90 ? -6.023 -2.699 -25.453 1 39.88 90 LYS A O 1
ATOM 745 N N . TYR A 1 91 ? -5.363 -2.492 -23.484 1 38.22 91 TYR A N 1
ATOM 746 C CA . TYR A 1 91 ? -4.035 -2.738 -24.031 1 38.22 91 TYR A CA 1
ATOM 747 C C . TYR A 1 91 ? -3.805 -4.227 -24.25 1 38.22 91 TYR A C 1
ATOM 749 O O . TYR A 1 91 ? -2.674 -4.66 -24.5 1 38.22 91 TYR A O 1
ATOM 757 N N . SER A 1 92 ? -4.789 -5.043 -23.984 1 41.12 92 SER A N 1
ATOM 758 C CA . SER A 1 92 ? -4.43 -6.457 -24.016 1 41.12 92 SER A CA 1
ATOM 759 C C . SER A 1 92 ? -4.125 -6.918 -25.438 1 41.12 92 SER A C 1
ATOM 761 O O . SER A 1 92 ? -4.477 -8.031 -25.828 1 41.12 92 SER A O 1
ATOM 763 N N . ALA A 1 93 ? -3.857 -6.254 -26.203 1 40.06 93 ALA A N 1
ATOM 764 C CA . ALA A 1 93 ? -3.637 -6.984 -27.438 1 40.06 93 ALA A CA 1
ATOM 765 C C . ALA A 1 93 ? -2.627 -8.109 -27.25 1 40.06 93 ALA A C 1
ATOM 767 O O . ALA A 1 93 ? -2.584 -9.062 -28.031 1 40.06 93 ALA A O 1
ATOM 768 N N . ALA A 1 94 ? -1.519 -7.82 -26.516 1 41.62 94 ALA A N 1
ATOM 769 C CA . ALA A 1 94 ? -0.501 -8.859 -26.625 1 41.62 94 ALA A CA 1
ATOM 770 C C . ALA A 1 94 ? -0.755 -9.977 -25.609 1 41.62 94 ALA A C 1
ATOM 772 O O . ALA A 1 94 ? -0.768 -9.742 -24.406 1 41.62 94 ALA A O 1
ATOM 773 N N . GLY A 1 95 ? -1.345 -11.133 -25.953 1 48.97 95 GLY A N 1
ATOM 774 C CA . GLY A 1 95 ? -1.72 -12.367 -25.297 1 48.97 95 GLY A CA 1
ATOM 775 C C . GLY A 1 95 ? -0.914 -12.648 -24.047 1 48.97 95 GLY A C 1
ATOM 776 O O . GLY A 1 95 ? -1.474 -13.016 -23 1 48.97 95 GLY A O 1
ATOM 777 N N . GLY A 1 96 ? 0.419 -12.664 -24.047 1 52.12 96 GLY A N 1
ATOM 778 C CA . GLY A 1 96 ? 1.317 -12.914 -22.922 1 52.12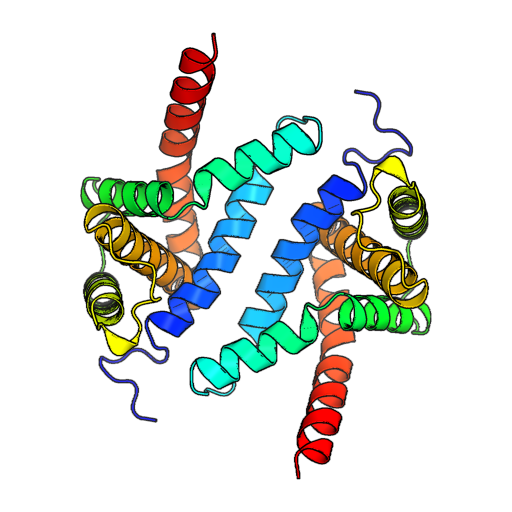 96 GLY A CA 1
ATOM 779 C C . GLY A 1 96 ? 1.122 -11.945 -21.781 1 52.12 96 GLY A C 1
ATOM 780 O O . GLY A 1 96 ? 1.175 -12.344 -20.609 1 52.12 96 GLY A O 1
ATOM 781 N N . GLN A 1 97 ? 0.806 -10.805 -22.031 1 65.69 97 GLN A N 1
ATOM 782 C CA . GLN A 1 97 ? 0.618 -9.758 -21.031 1 65.69 97 GLN A CA 1
ATOM 783 C C . GLN A 1 97 ? -0.718 -9.922 -20.312 1 65.69 97 GLN A C 1
ATOM 785 O O . GLN A 1 97 ? -0.808 -9.711 -19.109 1 65.69 97 GLN A O 1
ATOM 790 N N . LEU A 1 98 ? -1.592 -10.617 -21.016 1 74.81 98 LEU A N 1
ATOM 791 C CA . LEU A 1 98 ? -2.914 -10.836 -20.438 1 74.81 98 LEU A CA 1
ATOM 792 C C . LEU A 1 98 ? -2.881 -11.961 -19.422 1 74.81 98 LEU A C 1
ATOM 794 O O . LEU A 1 98 ? -3.49 -11.852 -18.344 1 74.81 98 LEU A O 1
ATOM 798 N N . GLY A 1 99 ? -2.162 -13.047 -19.828 1 83.44 99 GLY A N 1
ATOM 799 C CA . GLY A 1 99 ? -2.01 -14.164 -18.922 1 83.44 99 GLY A CA 1
ATOM 800 C C . GLY A 1 99 ? -1.329 -13.781 -17.609 1 83.44 99 GLY A C 1
ATOM 801 O O . GLY A 1 99 ? -1.775 -14.172 -16.531 1 83.44 99 GLY A O 1
ATOM 802 N N . ALA A 1 100 ? -0.319 -13.016 -17.734 1 89 100 ALA A N 1
ATOM 803 C CA . ALA A 1 100 ? 0.407 -12.555 -16.562 1 89 100 ALA A CA 1
ATOM 804 C C . ALA A 1 100 ? -0.483 -11.695 -15.664 1 89 100 ALA A C 1
ATOM 806 O O . ALA A 1 100 ? -0.431 -11.797 -14.438 1 89 100 ALA A O 1
ATOM 807 N N . TYR A 1 101 ? -1.261 -10.945 -16.312 1 89.88 101 TYR A N 1
ATOM 808 C CA . TYR A 1 101 ? -2.135 -10.047 -15.562 1 89.88 101 TYR A CA 1
ATOM 809 C C . TYR A 1 101 ? -3.174 -10.836 -14.773 1 89.88 101 TYR A C 1
ATOM 811 O O . TYR A 1 101 ? -3.475 -10.5 -13.625 1 89.88 101 TYR A O 1
ATOM 819 N N . ARG A 1 102 ? -3.68 -11.867 -15.352 1 92.94 102 ARG A N 1
ATOM 820 C CA . ARG A 1 102 ? -4.672 -12.703 -14.68 1 92.94 102 ARG A CA 1
ATOM 821 C C . ARG A 1 102 ? -4.078 -13.391 -13.453 1 92.94 102 ARG A C 1
ATOM 823 O O . ARG A 1 102 ? -4.699 -13.414 -12.391 1 92.94 102 ARG A O 1
ATOM 830 N N . LYS A 1 103 ? -2.963 -13.922 -13.641 1 95.25 103 LYS A N 1
ATOM 831 C CA . LYS A 1 103 ? -2.289 -14.602 -12.539 1 95.25 103 LYS A CA 1
ATOM 832 C C . LYS A 1 103 ? -1.876 -13.617 -11.453 1 95.25 103 LYS A C 1
ATOM 834 O O . LYS A 1 103 ? -1.979 -13.914 -10.266 1 95.25 103 LYS A O 1
ATOM 839 N N . ALA A 1 104 ? -1.381 -12.461 -11.914 1 96.62 104 ALA A N 1
ATOM 840 C CA . ALA A 1 104 ? -1.012 -11.43 -10.953 1 96.62 104 ALA A CA 1
ATOM 841 C C . ALA A 1 104 ? -2.207 -11.023 -10.094 1 96.62 104 ALA A C 1
ATOM 843 O O . ALA A 1 104 ? -2.094 -10.93 -8.867 1 96.62 104 ALA A O 1
ATOM 844 N N . THR A 1 105 ? -3.326 -10.867 -10.703 1 95.62 105 THR A N 1
ATOM 845 C CA . THR A 1 105 ? -4.551 -10.508 -9.992 1 95.62 105 THR A CA 1
ATOM 846 C C . THR A 1 105 ? -4.953 -11.609 -9.016 1 95.62 105 THR A C 1
ATOM 848 O O . THR A 1 105 ? -5.375 -11.328 -7.895 1 95.62 105 THR A O 1
ATOM 851 N N . ALA A 1 106 ? -4.793 -12.812 -9.469 1 97.25 106 ALA A N 1
ATOM 852 C CA . ALA A 1 106 ? -5.098 -13.945 -8.602 1 97.25 106 ALA A CA 1
ATOM 853 C C . ALA A 1 106 ? -4.172 -13.961 -7.383 1 97.25 106 ALA A C 1
ATOM 855 O O . ALA A 1 106 ? -4.613 -14.234 -6.266 1 97.25 106 ALA A O 1
ATOM 856 N N . PHE A 1 107 ? -2.916 -13.695 -7.602 1 98.19 107 PHE A N 1
ATOM 857 C CA . PHE A 1 107 ? -1.945 -13.602 -6.516 1 98.19 107 PHE A CA 1
ATOM 858 C C . PHE A 1 107 ? -2.359 -12.531 -5.512 1 98.19 107 PHE A C 1
ATOM 860 O O . PHE A 1 107 ? -2.396 -12.781 -4.309 1 98.19 107 PHE A O 1
ATOM 867 N N . GLU A 1 108 ? -2.719 -11.414 -6.012 1 98.31 108 GLU A N 1
ATOM 868 C CA . GLU A 1 108 ? -3.16 -10.305 -5.168 1 98.31 108 GLU A CA 1
ATOM 869 C C . GLU A 1 108 ? -4.402 -10.68 -4.367 1 98.31 108 GLU A C 1
ATOM 871 O O . GLU A 1 108 ? -4.5 -10.375 -3.176 1 98.31 108 GLU A O 1
ATOM 876 N N . ALA A 1 109 ? -5.305 -11.297 -5.035 1 97.69 109 ALA A N 1
ATOM 877 C CA . ALA A 1 109 ? -6.555 -11.68 -4.383 1 97.69 109 ALA A CA 1
ATOM 878 C C . ALA A 1 109 ? -6.297 -12.648 -3.232 1 97.69 109 ALA A C 1
ATOM 880 O O . ALA A 1 109 ? -6.906 -12.531 -2.166 1 97.69 109 ALA A O 1
ATOM 881 N N . LEU A 1 110 ? -5.418 -13.594 -3.484 1 98.19 110 LEU A N 1
ATOM 882 C CA . LEU A 1 110 ? -5.062 -14.547 -2.443 1 98.19 110 LEU A CA 1
ATOM 883 C C . LEU A 1 110 ? -4.449 -13.836 -1.24 1 98.19 110 LEU A C 1
ATOM 885 O O . LEU A 1 110 ? -4.82 -14.109 -0.097 1 98.19 110 LEU A O 1
ATOM 889 N N . ILE A 1 111 ? -3.557 -12.922 -1.497 1 98.69 111 ILE A N 1
ATOM 890 C CA . ILE A 1 111 ? -2.918 -12.133 -0.453 1 98.69 111 ILE A CA 1
ATOM 891 C C . ILE A 1 111 ? -3.977 -11.344 0.319 1 98.69 111 ILE A C 1
ATOM 893 O O . ILE A 1 111 ? -3.965 -11.328 1.553 1 98.69 111 ILE A O 1
ATOM 897 N N . GLY A 1 112 ? -4.852 -10.703 -0.436 1 98.38 112 GLY A N 1
ATOM 898 C CA . GLY A 1 112 ? -5.922 -9.953 0.2 1 98.38 112 GLY A CA 1
ATOM 899 C C . GLY A 1 112 ? -6.809 -10.812 1.082 1 98.38 112 GLY A C 1
ATOM 900 O O . GLY A 1 112 ? -7.137 -10.422 2.205 1 98.38 112 GLY A O 1
ATOM 901 N N . HIS A 1 113 ? -7.141 -11.945 0.6 1 97.75 113 HIS A N 1
ATOM 902 C CA . HIS A 1 113 ? -7.988 -12.867 1.346 1 97.75 113 HIS A CA 1
ATOM 903 C C . HIS A 1 113 ? -7.328 -13.281 2.654 1 97.75 113 HIS A C 1
ATOM 905 O O . HIS A 1 113 ? -7.957 -13.234 3.715 1 97.75 113 HIS A O 1
ATOM 911 N N . LEU A 1 114 ? -6.109 -13.688 2.586 1 98.31 114 LEU A N 1
ATOM 912 C CA . LEU A 1 114 ? -5.402 -14.164 3.771 1 98.31 114 LEU A CA 1
ATOM 913 C C . LEU A 1 114 ? -5.203 -13.031 4.773 1 98.31 114 LEU A C 1
ATOM 915 O O . LEU A 1 114 ? -5.227 -13.258 5.984 1 98.31 114 LEU A O 1
ATOM 919 N N . SER A 1 115 ? -5.031 -11.836 4.273 1 98.31 115 SER A N 1
ATOM 920 C CA . SER A 1 115 ? -4.816 -10.695 5.16 1 98.31 115 SER A CA 1
ATOM 921 C C . SER A 1 115 ? -6.047 -10.422 6.016 1 98.31 115 SER A C 1
ATOM 923 O O . SER A 1 115 ? -5.934 -9.891 7.125 1 98.31 115 SER A O 1
ATOM 92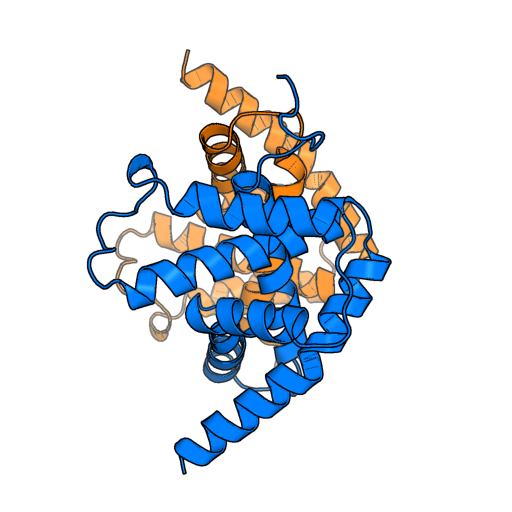5 N N . LEU A 1 116 ? -7.188 -10.766 5.508 1 96.69 116 LEU A N 1
ATOM 926 C CA . LEU A 1 116 ? -8.438 -10.539 6.219 1 96.69 116 LEU A CA 1
ATOM 927 C C . LEU A 1 116 ? -8.781 -11.719 7.117 1 96.69 116 LEU A C 1
ATOM 929 O O . LEU A 1 116 ? -9.297 -11.539 8.227 1 96.69 116 LEU A O 1
ATOM 933 N N . GLU A 1 117 ? -8.453 -12.914 6.668 1 96.19 117 GLU A N 1
ATOM 934 C CA . GLU A 1 117 ? -9.055 -14.102 7.273 1 96.19 117 GLU A CA 1
ATOM 935 C C . GLU A 1 117 ? -8.047 -14.859 8.133 1 96.19 117 GLU A C 1
ATOM 937 O O . GLU A 1 117 ? -8.43 -15.562 9.07 1 96.19 117 GLU A O 1
ATOM 942 N N . ASP A 1 118 ? -6.809 -14.766 7.754 1 97.81 118 ASP A N 1
ATOM 943 C CA . ASP A 1 118 ? -5.812 -15.617 8.391 1 97.81 118 ASP A CA 1
ATOM 944 C C . ASP A 1 118 ? -4.422 -15 8.312 1 97.81 118 ASP A C 1
ATOM 946 O O . ASP A 1 118 ? -3.58 -15.445 7.527 1 97.81 118 ASP A O 1
ATOM 950 N N . GLN A 1 119 ? -4.102 -14.078 9.211 1 97.69 119 GLN A N 1
ATOM 951 C CA . GLN A 1 119 ? -2.854 -13.32 9.188 1 97.69 119 GLN A CA 1
ATOM 952 C C . GLN A 1 119 ? -1.65 -14.242 9.398 1 97.69 119 GLN A C 1
ATOM 954 O O . GLN A 1 119 ? -0.631 -14.102 8.719 1 97.69 119 GLN A O 1
ATOM 959 N N . PRO A 1 120 ? -1.701 -15.258 10.289 1 98.25 120 PRO A N 1
ATOM 960 C CA . PRO A 1 120 ? -0.562 -16.172 10.438 1 98.25 120 PRO A CA 1
ATOM 961 C C . PRO A 1 120 ? -0.257 -16.938 9.148 1 98.25 120 PRO A C 1
ATOM 963 O O . PRO A 1 120 ? 0.912 -17.109 8.797 1 98.25 120 PRO A O 1
ATOM 966 N N . ARG A 1 121 ? -1.299 -17.359 8.453 1 98.12 121 ARG A N 1
ATOM 967 C CA . ARG A 1 121 ? -1.107 -18.078 7.199 1 98.12 121 ARG A CA 1
ATOM 968 C C . ARG A 1 121 ? -0.535 -17.172 6.125 1 98.12 121 ARG A C 1
ATOM 970 O O . ARG A 1 121 ? 0.294 -17.594 5.316 1 98.12 121 ARG A O 1
ATOM 977 N N . LEU A 1 122 ? -0.947 -15.922 6.145 1 98.56 122 LEU A N 1
ATOM 978 C CA . LEU A 1 122 ? -0.342 -14.945 5.246 1 98.56 122 LEU A CA 1
ATOM 979 C C . LEU A 1 122 ? 1.156 -14.82 5.504 1 98.56 122 LEU A C 1
ATOM 981 O O . LEU A 1 122 ? 1.955 -14.828 4.562 1 98.56 122 LEU A O 1
ATOM 985 N N . GLN A 1 123 ? 1.477 -14.727 6.746 1 98.12 123 GLN A N 1
ATOM 986 C CA . GLN A 1 123 ? 2.887 -14.562 7.09 1 98.12 123 GLN A CA 1
ATOM 987 C C . GLN A 1 123 ? 3.709 -15.758 6.617 1 98.12 123 GLN A C 1
ATOM 989 O O . GLN A 1 123 ? 4.832 -15.594 6.133 1 98.12 123 GLN A O 1
ATOM 994 N N . GLN A 1 124 ? 3.148 -16.938 6.762 1 97.69 124 GLN A N 1
ATOM 995 C CA . GLN A 1 124 ? 3.814 -18.141 6.27 1 97.69 124 GLN A CA 1
ATOM 996 C C . GLN A 1 124 ? 4.027 -18.078 4.762 1 97.69 124 GLN A C 1
ATOM 998 O O . GLN A 1 124 ? 5.094 -18.438 4.262 1 97.69 124 GLN A O 1
ATOM 1003 N N . LEU A 1 125 ? 3.01 -17.609 4.113 1 98.12 125 LEU A N 1
ATOM 1004 C CA . LEU A 1 125 ? 3.082 -17.5 2.66 1 98.12 125 LEU A CA 1
ATOM 1005 C C . LEU A 1 125 ? 4.164 -16.5 2.246 1 98.12 125 LEU A C 1
ATOM 1007 O O . LEU A 1 125 ? 4.969 -16.797 1.357 1 98.12 125 LEU A O 1
ATOM 1011 N N . LEU A 1 126 ? 4.195 -15.367 2.883 1 97.62 126 LEU A N 1
ATOM 1012 C CA . LEU A 1 126 ? 5.176 -14.336 2.568 1 97.62 126 LEU A CA 1
ATOM 1013 C C . LEU A 1 126 ? 6.594 -14.828 2.834 1 97.62 126 LEU A C 1
ATOM 1015 O O . LEU A 1 126 ? 7.5 -14.594 2.029 1 97.62 126 LEU A O 1
ATOM 1019 N N . GLU A 1 127 ? 6.75 -15.484 3.902 1 96.06 127 GLU A N 1
ATOM 1020 C CA . GLU A 1 127 ? 8.055 -16.031 4.254 1 96.06 127 GLU A CA 1
ATOM 1021 C C . GLU A 1 127 ? 8.523 -17.062 3.229 1 96.06 127 GLU A C 1
ATOM 1023 O O . GLU A 1 127 ? 9.711 -17.141 2.912 1 96.06 127 GLU A O 1
ATOM 1028 N N . LEU A 1 128 ? 7.594 -17.844 2.807 1 96.25 128 LEU A N 1
ATOM 1029 C CA . LEU A 1 128 ? 7.887 -18.859 1.8 1 96.25 128 LEU A CA 1
ATOM 1030 C C . LEU A 1 128 ? 8.422 -18.234 0.524 1 96.25 128 LEU A C 1
ATOM 1032 O O . LEU A 1 128 ? 9.289 -18.797 -0.147 1 96.25 128 LEU A O 1
ATOM 1036 N N . LEU A 1 129 ? 7.98 -17.016 0.178 1 96.94 129 LEU A N 1
ATOM 1037 C CA . LEU A 1 129 ? 8.312 -16.375 -1.09 1 96.94 129 LEU A CA 1
ATOM 1038 C C . LEU A 1 129 ? 9.633 -15.617 -0.987 1 96.94 129 LEU A C 1
ATOM 1040 O O . LEU A 1 129 ? 10.258 -15.305 -2.004 1 96.94 129 LEU A O 1
ATOM 1044 N N . GLU A 1 130 ? 10.125 -15.273 0.196 1 95.62 130 GLU A N 1
ATOM 1045 C CA . GLU A 1 130 ? 11.258 -14.375 0.406 1 95.62 130 GLU A CA 1
ATOM 1046 C C . GLU A 1 130 ? 12.531 -14.945 -0.212 1 95.62 130 GLU A C 1
ATOM 1048 O O . GLU A 1 130 ? 13.273 -14.227 -0.887 1 95.62 130 GLU A O 1
ATOM 1053 N N . PRO A 1 131 ? 12.766 -16.297 -0.039 1 95.12 131 PRO A N 1
ATOM 1054 C CA . PRO A 1 131 ? 13.969 -16.828 -0.673 1 95.12 131 PRO A CA 1
ATOM 1055 C C . PRO A 1 131 ? 13.938 -16.734 -2.195 1 95.12 131 PRO A C 1
ATOM 1057 O O . PRO A 1 131 ? 14.984 -16.578 -2.834 1 95.12 131 PRO A O 1
ATOM 1060 N N . HIS A 1 132 ? 12.773 -16.781 -2.727 1 94.94 132 HIS A N 1
ATOM 1061 C CA . HIS A 1 132 ? 12.633 -16.688 -4.176 1 94.94 132 HIS A CA 1
ATOM 1062 C C . HIS A 1 132 ? 12.844 -15.25 -4.648 1 94.94 132 HIS A C 1
ATOM 1064 O O . HIS A 1 132 ? 13.359 -15.023 -5.75 1 94.94 132 HIS A O 1
ATOM 1070 N N . MET A 1 133 ? 12.43 -14.266 -3.896 1 96.5 133 MET A N 1
ATOM 1071 C CA . MET A 1 133 ? 12.719 -12.867 -4.195 1 96.5 133 MET A CA 1
ATOM 1072 C C . MET A 1 133 ? 14.219 -12.609 -4.227 1 96.5 133 MET A C 1
ATOM 1074 O O . MET A 1 133 ? 14.719 -11.961 -5.148 1 96.5 133 MET A O 1
ATOM 1078 N N . ALA A 1 134 ? 14.906 -13.18 -3.285 1 94.62 134 ALA A N 1
ATOM 1079 C CA . ALA A 1 134 ? 16.359 -13.023 -3.195 1 94.62 134 ALA A CA 1
ATOM 1080 C C . ALA A 1 134 ? 17.047 -13.641 -4.402 1 94.62 134 ALA A C 1
ATOM 1082 O O . ALA A 1 134 ? 18.016 -13.07 -4.934 1 94.62 134 ALA A O 1
ATOM 1083 N N . LYS A 1 135 ? 16.562 -14.812 -4.766 1 94.5 135 LYS A N 1
ATOM 1084 C CA . LYS A 1 135 ? 17.141 -15.492 -5.922 1 94.5 135 LYS A CA 1
ATOM 1085 C C . LYS A 1 135 ? 16.969 -14.664 -7.188 1 94.5 135 LYS A C 1
ATOM 1087 O O . LYS A 1 135 ? 17.875 -14.594 -8.016 1 94.5 135 LYS A O 1
ATOM 1092 N N . HIS A 1 136 ? 15.797 -14.078 -7.305 1 93.94 136 HIS A N 1
ATOM 1093 C CA . HIS A 1 136 ? 15.562 -13.227 -8.469 1 93.94 136 HIS A CA 1
ATOM 1094 C C . HIS A 1 136 ? 16.5 -12.016 -8.461 1 93.94 136 HIS A C 1
ATOM 1096 O O . HIS A 1 136 ? 16.984 -11.602 -9.508 1 93.94 136 HIS A O 1
ATOM 1102 N N . ASP A 1 137 ? 16.688 -11.406 -7.34 1 94.12 137 ASP A N 1
ATOM 1103 C CA . ASP A 1 137 ? 17.578 -10.258 -7.215 1 94.12 137 ASP A CA 1
ATOM 1104 C C . ASP A 1 137 ? 19 -10.609 -7.641 1 94.12 137 ASP A C 1
ATOM 1106 O O . ASP A 1 137 ? 19.672 -9.82 -8.312 1 94.12 137 ASP A O 1
ATOM 1110 N N . GLU A 1 138 ? 19.438 -11.758 -7.227 1 91.5 138 GLU A N 1
ATOM 1111 C CA . GLU A 1 138 ? 20.781 -12.219 -7.586 1 91.5 138 GLU A CA 1
ATOM 1112 C C . GLU A 1 138 ? 20.922 -12.391 -9.094 1 91.5 138 GLU A C 1
ATOM 1114 O O . GLU A 1 138 ? 21.969 -12.055 -9.664 1 91.5 138 GLU A O 1
ATOM 1119 N N . GLN A 1 139 ? 19.922 -12.883 -9.664 1 89.62 139 GLN A N 1
ATOM 1120 C CA . GLN A 1 139 ? 19.938 -13.102 -11.109 1 89.62 139 GLN A CA 1
ATOM 1121 C C . GLN A 1 139 ? 19.953 -11.773 -11.859 1 89.62 139 GLN A C 1
ATOM 1123 O O . GLN A 1 139 ? 20.609 -11.641 -12.891 1 89.62 139 GLN A O 1
ATOM 1128 N N . THR A 1 140 ? 19.25 -10.797 -11.391 1 85.94 140 THR A N 1
ATOM 1129 C CA . THR A 1 140 ? 19.172 -9.477 -12.023 1 85.94 140 THR A CA 1
ATOM 1130 C C . THR A 1 140 ? 20.5 -8.734 -11.859 1 85.94 140 THR A C 1
ATOM 1132 O O . THR A 1 140 ? 20.953 -8.047 -12.781 1 85.94 140 THR A O 1
ATOM 1135 N N . ASP A 1 141 ? 21.078 -8.789 -10.695 1 84 141 ASP A N 1
ATOM 1136 C CA . ASP A 1 141 ? 22.359 -8.133 -10.438 1 84 141 ASP A CA 1
ATOM 1137 C C . ASP A 1 141 ? 23.484 -8.758 -11.281 1 84 141 ASP A C 1
ATOM 1139 O O . ASP A 1 141 ? 24.406 -8.062 -11.703 1 84 141 ASP A O 1
ATOM 1143 N N . SER A 1 142 ? 23.359 -10.039 -11.5 1 82.69 142 SER A N 1
ATOM 1144 C CA . SER A 1 142 ? 24.375 -10.742 -12.297 1 82.69 142 SER A CA 1
ATOM 1145 C C . SER A 1 142 ? 24.25 -10.383 -13.773 1 82.69 142 SER A C 1
ATOM 1147 O O . SER A 1 142 ? 25.25 -10.352 -14.492 1 82.69 142 SER A O 1
ATOM 1149 N N . SER A 1 143 ? 23.062 -10.055 -14.172 1 74 143 SER A N 1
ATOM 1150 C CA . SER A 1 143 ? 22.844 -9.711 -15.578 1 74 143 SER A CA 1
ATOM 1151 C C . SER A 1 143 ? 23.297 -8.289 -15.875 1 74 143 SER A C 1
ATOM 1153 O O . SER A 1 143 ? 23.516 -7.926 -17.031 1 74 143 SER A O 1
ATOM 1155 N N . ARG A 1 144 ? 23.438 -7.465 -14.898 1 71.88 144 ARG A N 1
ATOM 1156 C CA . ARG A 1 144 ? 23.859 -6.074 -15.078 1 71.88 144 ARG A CA 1
ATOM 1157 C C . ARG A 1 144 ? 25.375 -5.953 -15.031 1 71.88 144 ARG A C 1
ATOM 1159 O O . ARG A 1 144 ? 25.922 -4.906 -15.383 1 71.88 144 ARG A O 1
ATOM 1166 N N . GLN A 1 145 ? 26.078 -6.961 -14.641 1 59.94 145 GLN A N 1
ATOM 1167 C CA . GLN A 1 145 ? 27.531 -7 -14.719 1 59.94 145 GLN A CA 1
ATOM 1168 C C . GLN A 1 145 ? 28 -7.582 -16.047 1 59.94 145 GLN A C 1
ATOM 1170 O O . GLN A 1 145 ? 29.016 -7.148 -16.594 1 59.94 145 GLN A O 1
ATOM 1175 N N . MET B 1 1 ? 26.812 5.246 5.551 1 30.89 1 MET B N 1
ATOM 1176 C CA . MET B 1 1 ? 26.031 6.418 5.145 1 30.89 1 MET B CA 1
ATOM 1177 C C . MET B 1 1 ? 25.484 7.152 6.355 1 30.89 1 MET B C 1
ATOM 1179 O O . MET B 1 1 ? 24.719 6.582 7.141 1 30.89 1 MET B O 1
ATOM 1183 N N . LEU B 1 2 ? 26.156 7.926 6.844 1 31.14 2 LEU B N 1
ATOM 1184 C CA . LEU B 1 2 ? 25.875 8.758 8.008 1 31.14 2 LEU B CA 1
ATOM 1185 C C . LEU B 1 2 ? 24.453 9.305 7.961 1 31.14 2 LEU B C 1
ATOM 1187 O O . LEU B 1 2 ? 23.984 9.711 6.898 1 31.14 2 LEU B O 1
ATOM 1191 N N . ARG B 1 3 ? 23.469 8.609 8.773 1 46.25 3 ARG B N 1
ATOM 1192 C CA . ARG B 1 3 ? 22.141 9.117 9.133 1 46.25 3 ARG B CA 1
ATOM 1193 C C . ARG B 1 3 ? 22.172 10.625 9.352 1 46.25 3 ARG B C 1
ATOM 1195 O O . ARG B 1 3 ? 22.891 11.117 10.227 1 46.25 3 ARG B O 1
ATOM 1202 N N . ARG B 1 4 ? 22.109 11.398 8.461 1 46.19 4 ARG B N 1
ATOM 1203 C CA . ARG B 1 4 ? 21.844 12.805 8.742 1 46.19 4 ARG B CA 1
ATOM 1204 C C . ARG B 1 4 ? 20.562 12.961 9.562 1 46.19 4 ARG B C 1
ATOM 1206 O O . ARG B 1 4 ? 19.609 12.203 9.391 1 46.19 4 ARG B O 1
ATOM 1213 N N . GLU B 1 5 ? 20.578 13.68 10.688 1 50.59 5 GLU B N 1
ATOM 1214 C CA . GLU B 1 5 ? 19.641 14.18 11.688 1 50.59 5 GLU B CA 1
ATOM 1215 C C . GLU B 1 5 ? 19.203 13.078 12.641 1 50.59 5 GLU B C 1
ATOM 1217 O O . GLU B 1 5 ? 18.109 13.133 13.195 1 50.59 5 GLU B O 1
ATOM 1222 N N . GLY B 1 6 ? 20.031 11.906 12.664 1 58.31 6 GLY B N 1
ATOM 1223 C CA . GLY B 1 6 ? 19.75 10.891 13.672 1 58.31 6 GLY B CA 1
ATOM 1224 C C . GLY B 1 6 ? 18.781 9.836 13.188 1 58.31 6 GLY B C 1
ATOM 1225 O O . GLY B 1 6 ? 18.406 8.938 13.945 1 58.31 6 GLY B O 1
ATOM 1226 N N . LEU B 1 7 ? 18.203 10.141 12 1 65.69 7 LEU B N 1
ATOM 1227 C CA . LEU B 1 7 ? 17.297 9.133 11.469 1 65.69 7 LEU B CA 1
ATOM 1228 C C . LEU B 1 7 ? 18.047 8.164 10.547 1 65.69 7 LEU B C 1
ATOM 1230 O O . LEU B 1 7 ? 18.953 8.57 9.82 1 65.69 7 LEU B O 1
ATOM 1234 N N . VAL B 1 8 ? 17.688 6.957 10.68 1 75.06 8 VAL B N 1
ATOM 1235 C CA . VAL B 1 8 ? 18.297 5.891 9.906 1 75.06 8 VAL B CA 1
ATOM 1236 C C . VAL B 1 8 ? 17.859 5.992 8.445 1 75.06 8 VAL B C 1
ATOM 1238 O O . VAL B 1 8 ? 18.625 5.672 7.535 1 75.06 8 VAL B O 1
ATOM 1241 N N . HIS B 1 9 ? 16.672 6.555 8.227 1 90.69 9 HIS B N 1
ATOM 1242 C CA . HIS B 1 9 ? 16.109 6.633 6.883 1 90.69 9 HIS B CA 1
ATOM 1243 C C . HIS B 1 9 ? 15.797 8.078 6.5 1 90.69 9 HIS B C 1
ATOM 1245 O O . HIS B 1 9 ? 15.492 8.906 7.367 1 90.69 9 HIS B O 1
ATOM 1251 N N . THR B 1 10 ? 15.898 8.344 5.203 1 92.62 10 THR B N 1
ATOM 1252 C CA . THR B 1 10 ? 15.586 9.688 4.715 1 92.62 10 THR B CA 1
ATOM 1253 C C . THR B 1 10 ? 14.078 9.922 4.711 1 92.62 10 THR B C 1
ATOM 1255 O O . THR B 1 10 ? 13.297 8.969 4.75 1 92.62 10 THR B O 1
ATOM 1258 N N . PRO B 1 11 ? 13.664 11.195 4.609 1 94.06 11 PRO B N 1
ATOM 1259 C CA . PRO B 1 11 ? 12.234 11.492 4.508 1 94.06 11 PRO B CA 1
ATOM 1260 C C . PRO B 1 11 ? 11.586 10.844 3.291 1 94.06 11 PRO B C 1
ATOM 1262 O O . PRO B 1 11 ? 10.445 10.375 3.373 1 94.06 11 PRO B O 1
ATOM 1265 N N . GLN B 1 12 ? 12.328 10.82 2.223 1 93.62 12 GLN B N 1
ATOM 1266 C CA . GLN B 1 12 ? 11.805 10.227 1.002 1 93.62 12 GLN B CA 1
ATOM 1267 C C . GLN B 1 12 ? 11.539 8.734 1.188 1 93.62 12 GLN B C 1
ATOM 1269 O O . GLN B 1 12 ? 10.523 8.211 0.727 1 93.62 12 GLN B O 1
ATOM 1274 N N . GLN B 1 13 ? 12.469 8.117 1.824 1 95.75 13 GLN B N 1
ATOM 1275 C CA . GLN B 1 13 ? 12.32 6.688 2.09 1 95.75 13 GLN B CA 1
ATOM 1276 C C . GLN B 1 13 ? 11.133 6.418 3.014 1 95.75 13 GLN B C 1
ATOM 1278 O O . GLN B 1 13 ? 10.352 5.496 2.775 1 95.75 13 GLN B O 1
ATOM 1283 N N . LEU B 1 14 ? 11.031 7.203 4.004 1 96.94 14 LEU B N 1
ATOM 1284 C CA . LEU B 1 14 ? 9.938 7.047 4.953 1 96.94 14 LEU B CA 1
ATOM 1285 C C . LEU B 1 14 ? 8.594 7.352 4.289 1 96.94 14 LEU B C 1
ATOM 1287 O O . LEU B 1 14 ? 7.598 6.684 4.566 1 96.94 14 LEU B O 1
ATOM 1291 N N . ALA B 1 15 ? 8.578 8.328 3.439 1 97.12 15 ALA B N 1
ATOM 1292 C CA . ALA B 1 15 ? 7.352 8.68 2.73 1 97.12 15 ALA B CA 1
ATOM 1293 C C . ALA B 1 15 ? 6.918 7.551 1.797 1 97.12 15 ALA B C 1
ATOM 1295 O O . ALA B 1 15 ? 5.727 7.262 1.674 1 97.12 15 ALA B O 1
ATOM 1296 N N . TYR B 1 16 ? 7.898 6.934 1.143 1 97 16 TYR B N 1
ATOM 1297 C CA . TYR B 1 16 ? 7.625 5.805 0.26 1 97 16 TYR B CA 1
ATOM 1298 C C . TYR B 1 16 ? 6.98 4.656 1.027 1 97 16 TYR B C 1
ATOM 1300 O O . TYR B 1 16 ? 6 4.066 0.568 1 97 16 TYR B O 1
ATOM 1308 N N . LEU B 1 17 ? 7.492 4.418 2.182 1 98 17 LEU B N 1
ATOM 1309 C CA . LEU B 1 17 ? 6.918 3.404 3.062 1 98 17 LEU B CA 1
ATOM 1310 C C . LEU B 1 17 ? 5.562 3.855 3.598 1 98 17 LEU B C 1
ATOM 1312 O O . LEU B 1 17 ? 4.605 3.082 3.602 1 98 17 LEU B O 1
ATOM 1316 N N . GLY B 1 18 ? 5.477 5.051 4.047 1 98.62 18 GLY B N 1
ATOM 1317 C CA . GLY B 1 18 ? 4.266 5.605 4.633 1 98.62 18 GLY B CA 1
ATOM 1318 C C . GLY B 1 18 ? 3.096 5.629 3.67 1 98.62 18 GLY B C 1
ATOM 1319 O O . GLY B 1 18 ? 1.949 5.418 4.074 1 98.62 18 GLY B O 1
ATOM 1320 N N . ASP B 1 19 ? 3.406 5.859 2.398 1 98.12 19 ASP B N 1
ATOM 1321 C CA . ASP B 1 19 ? 2.365 5.82 1.377 1 98.12 19 ASP B CA 1
ATOM 1322 C C . ASP B 1 19 ? 1.686 4.453 1.337 1 98.12 19 ASP B C 1
ATOM 1324 O O . ASP B 1 19 ? 0.462 4.367 1.212 1 98.12 19 ASP B O 1
ATOM 1328 N N . ALA B 1 20 ? 2.48 3.424 1.417 1 98.56 20 ALA B N 1
ATOM 1329 C CA . ALA B 1 20 ? 1.931 2.07 1.401 1 98.56 20 ALA B CA 1
ATOM 1330 C C . ALA B 1 20 ? 1.123 1.793 2.666 1 98.56 20 ALA B C 1
ATOM 1332 O O . ALA B 1 20 ? 0.062 1.167 2.607 1 98.56 20 ALA B O 1
ATOM 1333 N N . VAL B 1 21 ? 1.608 2.275 3.781 1 98.81 21 VAL B N 1
ATOM 1334 C CA . VAL B 1 21 ? 0.917 2.078 5.051 1 98.81 21 VAL B CA 1
ATOM 1335 C C . VAL B 1 21 ? -0.437 2.783 5.02 1 98.81 21 VAL B C 1
ATOM 1337 O O . VAL B 1 21 ? -1.458 2.195 5.383 1 98.81 21 VAL B O 1
ATOM 1340 N N . TRP B 1 22 ? -0.43 3.961 4.57 1 98.81 22 TRP B N 1
ATOM 1341 C CA . TRP B 1 22 ? -1.66 4.746 4.512 1 98.81 22 TRP B CA 1
ATOM 1342 C C . TRP B 1 22 ? -2.646 4.137 3.521 1 98.81 22 TRP B C 1
ATOM 1344 O O . TRP B 1 22 ? -3.834 4.004 3.822 1 98.81 22 TRP B O 1
ATOM 1354 N N . SER B 1 23 ? -2.111 3.766 2.393 1 98.38 23 SER B N 1
ATOM 1355 C CA . SER B 1 23 ? -2.943 3.146 1.365 1 98.38 23 SER B CA 1
ATOM 1356 C C . SER B 1 23 ? -3.623 1.886 1.889 1 98.38 23 SER B C 1
ATOM 1358 O O . SER B 1 23 ? -4.809 1.661 1.634 1 98.38 23 SER B O 1
ATOM 1360 N N . LEU B 1 24 ? -2.904 1.158 2.6 1 98.62 24 LEU B N 1
ATOM 1361 C CA . LEU B 1 24 ? -3.475 -0.065 3.154 1 98.62 24 LEU B CA 1
ATOM 1362 C C . LEU B 1 24 ? -4.535 0.256 4.199 1 98.62 24 LEU B C 1
ATOM 1364 O O . LEU B 1 24 ? -5.602 -0.364 4.219 1 98.62 24 LEU B O 1
ATOM 1368 N N . HIS B 1 25 ? -4.27 1.182 5.055 1 98.44 25 HIS B N 1
ATOM 1369 C CA . HIS B 1 25 ? -5.223 1.568 6.09 1 98.44 25 HIS B CA 1
ATOM 1370 C C . HIS B 1 25 ? -6.551 2.004 5.477 1 98.44 25 HIS B C 1
ATOM 1372 O O . HIS B 1 25 ? -7.613 1.551 5.902 1 98.44 25 HIS B O 1
ATOM 1378 N N . VAL B 1 26 ? -6.449 2.854 4.492 1 98.19 26 VAL B N 1
ATOM 1379 C CA . VAL B 1 26 ? -7.641 3.406 3.852 1 98.19 26 VAL B CA 1
ATOM 1380 C C . VAL B 1 26 ? -8.398 2.297 3.129 1 98.19 26 VAL B C 1
ATOM 1382 O O . VAL B 1 26 ? -9.633 2.236 3.193 1 98.19 26 VAL B O 1
ATOM 1385 N N . ARG B 1 27 ? -7.695 1.45 2.412 1 98.38 27 ARG B N 1
ATOM 1386 C CA . ARG B 1 27 ? -8.336 0.358 1.688 1 98.38 27 ARG B CA 1
ATOM 1387 C C . ARG B 1 27 ? -9.023 -0.609 2.648 1 98.38 27 ARG B C 1
ATOM 1389 O O . ARG B 1 27 ? -10.102 -1.126 2.352 1 98.38 27 ARG B O 1
ATOM 1396 N N . CYS B 1 28 ? -8.422 -0.809 3.803 1 97.56 28 CYS B N 1
ATOM 1397 C CA . CYS B 1 28 ? -9.055 -1.642 4.82 1 97.56 28 CYS B CA 1
ATOM 1398 C C . CYS B 1 28 ? -10.312 -0.979 5.363 1 97.56 28 CYS B C 1
ATOM 1400 O O . CYS B 1 28 ? -11.359 -1.624 5.488 1 97.56 28 CYS B O 1
ATOM 1402 N N . LYS B 1 29 ? -10.211 0.231 5.668 1 96.94 29 LYS B N 1
ATOM 1403 C CA . LYS B 1 29 ? -11.305 0.974 6.285 1 96.94 29 LYS B CA 1
ATOM 1404 C C . LYS B 1 29 ? -12.547 0.966 5.391 1 96.94 29 LYS B C 1
ATOM 1406 O O . LYS B 1 29 ? -13.664 0.816 5.879 1 96.94 29 LYS B O 1
ATOM 1411 N N . TYR B 1 30 ? -12.344 1.05 4.133 1 97.06 30 TYR B N 1
ATOM 1412 C CA . TYR B 1 30 ? -13.477 1.316 3.252 1 97.06 30 TYR B CA 1
ATOM 1413 C C . TYR B 1 30 ? -14.008 0.026 2.635 1 97.06 30 TYR B C 1
ATOM 1415 O O . TYR B 1 30 ? -14.898 0.056 1.788 1 97.06 30 TYR B O 1
ATOM 1423 N N . LEU B 1 31 ? -13.367 -1.026 2.99 1 95 31 LEU B N 1
ATOM 1424 C CA . LEU B 1 31 ? -13.93 -2.318 2.617 1 95 31 LEU B CA 1
ATOM 1425 C C . LEU B 1 31 ? -15.312 -2.508 3.238 1 95 31 LEU B C 1
ATOM 1427 O O . LEU B 1 31 ? -16.156 -3.223 2.688 1 95 31 LEU B O 1
ATOM 1431 N N . SER B 1 32 ? -15.539 -1.874 4.43 1 91.25 32 SER B N 1
ATOM 1432 C CA . SER B 1 32 ? -16.828 -1.914 5.113 1 91.25 32 SER B CA 1
ATOM 1433 C C . SER B 1 32 ? -17.453 -0.525 5.207 1 91.25 32 SER B C 1
ATOM 1435 O O . SER B 1 32 ? -16.75 0.455 5.484 1 91.25 32 SER B O 1
ATOM 1437 N N . PRO B 1 33 ? -18.656 -0.396 5.102 1 91.69 33 PRO B N 1
ATOM 1438 C CA . PRO B 1 33 ? -19.641 -1.42 4.719 1 91.69 33 PRO B CA 1
ATOM 1439 C C . PRO B 1 33 ? -19.453 -1.899 3.279 1 91.69 33 PRO B C 1
ATOM 1441 O O . PRO B 1 33 ? -18.812 -1.221 2.477 1 91.69 33 PRO B O 1
ATOM 1444 N N . PRO B 1 34 ? -20.016 -3.033 3 1 89.5 34 PRO B N 1
ATOM 1445 C CA . PRO B 1 34 ? -19.844 -3.59 1.654 1 89.5 34 PRO B CA 1
ATOM 1446 C C . PRO B 1 34 ? -20.391 -2.664 0.564 1 89.5 34 PRO B C 1
ATOM 1448 O O . PRO B 1 34 ? -21.422 -2.018 0.753 1 89.5 34 PRO B O 1
ATOM 1451 N N . LYS B 1 35 ? -19.766 -2.508 -0.482 1 91.62 35 LYS B N 1
ATOM 1452 C CA . LYS B 1 35 ? -20.125 -1.771 -1.688 1 91.62 35 LYS B CA 1
ATOM 1453 C C . LYS B 1 35 ? -19.484 -2.393 -2.926 1 91.62 35 LYS B C 1
ATOM 1455 O O . LYS B 1 35 ? -18.656 -3.301 -2.812 1 91.62 35 LYS B O 1
ATOM 1460 N N . ASN B 1 36 ? -19.938 -2.035 -4.043 1 93.25 36 ASN B N 1
ATOM 1461 C CA . ASN B 1 36 ? -19.328 -2.562 -5.254 1 93.25 36 ASN B CA 1
ATOM 1462 C C . ASN B 1 36 ? -17.891 -2.045 -5.418 1 93.25 36 ASN B C 1
ATOM 1464 O O . ASN B 1 36 ? -17.484 -1.119 -4.719 1 93.25 36 ASN B O 1
ATOM 1468 N N . PHE B 1 37 ? -17.172 -2.623 -6.336 1 94 37 PHE B N 1
ATOM 1469 C CA . PHE B 1 37 ? -15.75 -2.357 -6.449 1 94 37 PHE B CA 1
ATOM 1470 C C . PHE B 1 37 ? -15.5 -0.901 -6.816 1 94 37 PHE B C 1
ATOM 1472 O O . PHE B 1 37 ? -14.625 -0.249 -6.238 1 94 37 PHE B O 1
ATOM 1479 N N . ALA B 1 38 ? -16.188 -0.427 -7.824 1 94.38 38 ALA B N 1
ATOM 1480 C CA . ALA B 1 38 ? -15.992 0.95 -8.273 1 94.38 38 ALA B CA 1
ATOM 1481 C C . ALA B 1 38 ? -16.172 1.933 -7.117 1 94.38 38 ALA B C 1
ATOM 1483 O O . ALA B 1 38 ? -15.352 2.844 -6.938 1 94.38 38 ALA B O 1
ATOM 1484 N N . ALA B 1 39 ? -17.219 1.773 -6.348 1 95.31 39 ALA B N 1
ATOM 1485 C CA . ALA B 1 39 ? -17.484 2.637 -5.199 1 95.31 39 ALA B CA 1
ATOM 1486 C C . ALA B 1 39 ? -16.406 2.475 -4.125 1 95.31 39 ALA B C 1
ATOM 1488 O O . ALA B 1 39 ? -16 3.453 -3.502 1 95.31 39 ALA B O 1
ATOM 1489 N N . TYR B 1 40 ? -16.016 1.268 -3.91 1 96.25 40 TYR B N 1
ATOM 1490 C CA . TYR B 1 40 ? -14.969 0.954 -2.947 1 96.25 40 TYR B CA 1
ATOM 1491 C C . TYR B 1 40 ? -13.664 1.646 -3.32 1 96.25 40 TYR B C 1
ATOM 1493 O O . TYR B 1 40 ? -13.07 2.355 -2.502 1 96.25 40 TYR B O 1
ATOM 1501 N N . ARG B 1 41 ? -13.258 1.474 -4.5 1 97.25 41 ARG B N 1
ATOM 1502 C CA . ARG B 1 41 ? -12.016 2.061 -4.992 1 97.25 41 ARG B CA 1
ATOM 1503 C C . ARG B 1 41 ? -12.07 3.584 -4.934 1 97.25 41 ARG B C 1
ATOM 1505 O O . ARG B 1 41 ? -11.117 4.23 -4.492 1 97.25 41 ARG B O 1
ATOM 1512 N N . THR B 1 42 ? -13.164 4.137 -5.312 1 96.44 42 THR B N 1
ATOM 1513 C CA . THR B 1 42 ? -13.344 5.582 -5.301 1 96.44 42 THR B CA 1
ATOM 1514 C C . THR B 1 42 ? -13.281 6.129 -3.879 1 96.44 42 THR B C 1
ATOM 1516 O O . THR B 1 42 ? -12.625 7.145 -3.627 1 96.44 42 THR B O 1
ATOM 1519 N N . ALA B 1 43 ? -13.953 5.473 -3.004 1 96.44 43 ALA B N 1
ATOM 1520 C CA . ALA B 1 43 ? -13.953 5.895 -1.605 1 96.44 43 ALA B CA 1
ATOM 1521 C C . ALA B 1 43 ? -12.539 5.887 -1.026 1 96.44 43 ALA B C 1
ATOM 1523 O O . ALA B 1 43 ? -12.148 6.812 -0.316 1 96.44 43 ALA B O 1
ATOM 1524 N N . ALA B 1 44 ? -11.812 4.871 -1.285 1 97.25 44 ALA B N 1
ATOM 1525 C CA . ALA B 1 44 ? -10.438 4.777 -0.792 1 97.25 44 ALA B CA 1
ATOM 1526 C C . ALA B 1 44 ? -9.555 5.852 -1.418 1 97.25 44 ALA B C 1
ATOM 1528 O O . ALA B 1 44 ? -8.797 6.527 -0.717 1 97.25 44 ALA B O 1
ATOM 1529 N N . GLU B 1 45 ? -9.656 6 -2.707 1 97.19 45 GLU B N 1
ATOM 1530 C CA . GLU B 1 45 ? -8.789 6.914 -3.443 1 97.19 45 GLU B CA 1
ATOM 1531 C C . GLU B 1 45 ? -9.016 8.359 -3.01 1 97.19 45 GLU B C 1
ATOM 1533 O O . GLU B 1 45 ? -8.117 9.195 -3.105 1 97.19 45 GLU B O 1
ATOM 1538 N N . ARG B 1 46 ? -10.156 8.68 -2.512 1 95.94 46 ARG B N 1
ATOM 1539 C CA . ARG B 1 46 ? -10.492 10.016 -2.031 1 95.94 46 ARG B CA 1
ATOM 1540 C C . ARG B 1 46 ? -9.547 10.445 -0.914 1 95.94 46 ARG B C 1
ATOM 1542 O O . ARG B 1 46 ? -9.344 11.648 -0.7 1 95.94 46 ARG B O 1
ATOM 1549 N N . HIS B 1 47 ? -8.984 9.539 -0.309 1 97.81 47 HIS B N 1
ATOM 1550 C CA . HIS B 1 47 ? -8.25 9.875 0.909 1 97.81 47 HIS B CA 1
ATOM 1551 C C . HIS B 1 47 ? -6.75 9.688 0.719 1 97.81 47 HIS B C 1
ATOM 1553 O O . HIS B 1 47 ? -5.977 9.828 1.67 1 97.81 47 HIS B O 1
ATOM 1559 N N . VAL B 1 48 ? -6.328 9.383 -0.502 1 97.25 48 VAL B N 1
ATOM 1560 C CA . VAL B 1 48 ? -4.898 9.156 -0.693 1 97.25 48 VAL B CA 1
ATOM 1561 C C . VAL B 1 48 ? -4.324 10.227 -1.613 1 97.25 48 VAL B C 1
ATOM 1563 O O . VAL B 1 48 ? -3.127 10.219 -1.912 1 97.25 48 VAL B O 1
ATOM 1566 N N . SER B 1 49 ? -5.102 11.18 -2.021 1 95.19 49 SER B N 1
ATOM 1567 C CA . SER B 1 49 ? -4.598 12.289 -2.832 1 95.19 49 SER B CA 1
ATOM 1568 C C . SER B 1 49 ? -3.678 13.188 -2.021 1 95.19 49 SER B C 1
ATOM 1570 O O . SER B 1 49 ? -3.775 13.242 -0.793 1 95.19 49 SER B O 1
ATOM 1572 N N . ALA B 1 50 ? -2.867 13.891 -2.812 1 94.19 50 ALA B N 1
ATOM 1573 C CA . ALA B 1 50 ? -1.969 14.836 -2.158 1 94.19 50 ALA B CA 1
ATOM 1574 C C . ALA B 1 50 ? -2.754 15.891 -1.379 1 94.19 50 ALA B C 1
ATOM 1576 O O . ALA B 1 50 ? -2.379 16.25 -0.261 1 94.19 50 ALA B O 1
ATOM 1577 N N . ALA B 1 51 ? -3.781 16.391 -1.961 1 94.81 51 ALA B N 1
ATOM 1578 C CA . ALA B 1 51 ? -4.609 17.406 -1.317 1 94.81 51 ALA B CA 1
ATOM 1579 C C . ALA B 1 51 ? -5.176 16.906 0.005 1 94.81 51 ALA B C 1
ATOM 1581 O O . ALA B 1 51 ? -5.133 17.609 1.018 1 94.81 51 ALA B O 1
ATOM 1582 N N . ARG B 1 52 ? -5.672 15.695 0.065 1 97.06 52 ARG B N 1
ATOM 1583 C CA . ARG B 1 52 ? -6.277 15.133 1.268 1 97.06 52 ARG B CA 1
ATOM 1584 C C . ARG B 1 52 ? -5.223 14.82 2.32 1 97.06 52 ARG B C 1
ATOM 1586 O O . ARG B 1 52 ? -5.422 15.086 3.508 1 97.06 52 ARG B O 1
ATOM 1593 N N . GLN B 1 53 ? -4.207 14.273 1.876 1 97.5 53 GLN B N 1
ATOM 1594 C CA . GLN B 1 53 ? -3.129 13.961 2.811 1 97.5 53 GLN B CA 1
ATOM 1595 C C . GLN B 1 53 ? -2.555 15.234 3.426 1 97.5 53 GLN B C 1
ATOM 1597 O O . GLN B 1 53 ? -2.211 15.258 4.609 1 97.5 53 GLN B O 1
ATOM 1602 N N . SER B 1 54 ? -2.43 16.234 2.584 1 96.69 54 SER B N 1
ATOM 1603 C CA . SER B 1 54 ? -2.025 17.547 3.1 1 96.69 54 SER B CA 1
ATOM 1604 C C . SER B 1 54 ? -2.98 18.031 4.184 1 96.69 54 SER B C 1
ATOM 1606 O O . SER B 1 54 ? -2.545 18.516 5.234 1 96.69 54 SER B O 1
ATOM 1608 N N . SER B 1 55 ? -4.238 17.891 3.963 1 97.19 55 SER B N 1
ATOM 1609 C CA . SER B 1 55 ? -5.238 18.328 4.938 1 97.19 55 SER B CA 1
ATOM 1610 C C . SER B 1 55 ? -5.152 17.5 6.219 1 97.19 55 SER B C 1
ATOM 1612 O O . SER B 1 55 ? -5.406 18.016 7.309 1 97.19 55 SER B O 1
ATOM 1614 N N . TYR B 1 56 ? -4.832 16.219 6.125 1 97.75 56 TYR B N 1
ATOM 1615 C CA . TYR B 1 56 ? -4.688 15.383 7.309 1 97.75 56 TYR B CA 1
ATOM 1616 C C . TYR B 1 56 ? -3.506 15.828 8.156 1 97.75 56 TYR B C 1
ATOM 1618 O O . TYR B 1 56 ? -3.57 15.797 9.391 1 97.75 56 TYR B O 1
ATOM 1626 N N . LEU B 1 57 ? -2.449 16.234 7.5 1 97.31 57 LEU B N 1
ATOM 1627 C CA . LEU B 1 57 ? -1.334 16.781 8.266 1 97.31 57 LEU B CA 1
ATOM 1628 C C . LEU B 1 57 ? -1.744 18.047 8.992 1 97.31 57 LEU B C 1
ATOM 1630 O O . LEU B 1 57 ? -1.438 18.219 10.18 1 97.31 57 LEU B O 1
ATOM 1634 N N . ASP B 1 58 ? -2.377 18.938 8.258 1 96.44 58 ASP B N 1
ATOM 1635 C CA . ASP B 1 58 ? -2.844 20.188 8.867 1 96.44 58 ASP B CA 1
ATOM 1636 C C . ASP B 1 58 ? -3.744 19.906 10.062 1 96.44 58 ASP B C 1
ATOM 1638 O O . ASP B 1 58 ? -3.625 20.562 11.102 1 96.44 58 ASP B O 1
ATOM 1642 N N . LEU B 1 59 ? -4.617 18.969 9.914 1 96.25 59 LEU B N 1
ATOM 1643 C CA . LEU B 1 59 ? -5.531 18.594 10.984 1 96.25 59 LEU B CA 1
ATOM 1644 C C . LEU B 1 59 ? -4.762 18.062 12.188 1 96.25 59 LEU B C 1
ATOM 1646 O O . LEU B 1 59 ? -5.082 18.391 13.336 1 96.25 59 LEU B O 1
ATOM 1650 N N . LEU B 1 60 ? -3.828 17.234 11.938 1 95.56 60 LEU B N 1
ATOM 1651 C CA . LEU B 1 60 ? -3.004 16.688 13 1 95.56 60 LEU B CA 1
ATOM 1652 C C . LEU B 1 60 ? -2.299 17.797 13.781 1 95.56 60 LEU B C 1
ATOM 1654 O O . LEU B 1 60 ? -2.291 17.781 15.008 1 95.56 60 LEU B O 1
ATOM 1658 N N . LEU B 1 61 ? -1.779 18.734 13.023 1 93 61 LEU B N 1
ATOM 1659 C CA . LEU B 1 61 ? -1.013 19.812 13.625 1 93 61 LEU B CA 1
ATOM 1660 C C . LEU B 1 61 ? -1.927 20.766 14.391 1 93 61 LEU B C 1
ATOM 1662 O O . LEU B 1 61 ? -1.511 21.375 15.375 1 93 61 LEU B O 1
ATOM 1666 N N . ALA B 1 62 ? -3.092 20.859 13.945 1 93.62 62 ALA B N 1
ATOM 1667 C CA . ALA B 1 62 ? -4.047 21.781 14.57 1 93.62 62 ALA B CA 1
ATOM 1668 C C . ALA B 1 62 ? -4.746 21.125 15.758 1 93.62 62 ALA B C 1
ATOM 1670 O O . ALA B 1 62 ? -5.34 21.812 16.594 1 93.62 62 ALA B O 1
ATOM 1671 N N . SER B 1 63 ? -4.652 19.859 15.703 1 89.81 63 SER B N 1
ATOM 1672 C CA . SER B 1 63 ? -5.312 19.125 16.781 1 89.81 63 SER B CA 1
ATOM 1673 C C . SER B 1 63 ? -4.441 19.062 18.031 1 89.81 63 SER B C 1
ATOM 1675 O O . SER B 1 63 ? -3.428 19.75 18.109 1 89.81 63 SER B O 1
ATOM 1677 N N . GLY B 1 64 ? -4.738 18.344 19.031 1 85.31 64 GLY B N 1
ATOM 1678 C CA . GLY B 1 64 ? -3.977 18.172 20.25 1 85.31 64 GLY B CA 1
ATOM 1679 C C . GLY B 1 64 ? -2.891 17.109 20.141 1 85.31 64 GLY B C 1
ATOM 1680 O O . GLY B 1 64 ? -2.23 16.781 21.125 1 85.31 64 GLY B O 1
ATOM 1681 N N . TRP B 1 65 ? -2.729 16.609 18.938 1 91.62 65 TRP B N 1
ATOM 1682 C CA . TRP B 1 65 ? -1.66 15.633 18.75 1 91.62 65 TRP B CA 1
ATOM 1683 C C . TRP B 1 65 ? -0.291 16.297 18.844 1 91.62 65 TRP B C 1
ATOM 1685 O O . TRP B 1 65 ? 0.069 17.125 18 1 91.62 65 TRP B O 1
ATOM 1695 N N . ARG B 1 66 ? 0.424 15.938 19.797 1 93.44 66 ARG B N 1
ATOM 1696 C CA . ARG B 1 66 ? 1.742 16.531 19.984 1 93.44 66 ARG B CA 1
ATOM 1697 C C . ARG B 1 66 ? 2.826 15.695 19.312 1 93.44 66 ARG B C 1
ATOM 1699 O O . ARG B 1 66 ? 3.068 14.555 19.719 1 93.44 66 ARG B O 1
ATOM 1706 N N . LEU B 1 67 ? 3.453 16.344 18.422 1 96.25 67 LEU B N 1
ATOM 1707 C CA . LEU B 1 67 ? 4.602 15.695 17.797 1 96.25 67 LEU B CA 1
ATOM 1708 C C . LEU B 1 67 ? 5.773 15.609 18.781 1 96.25 67 LEU B C 1
ATOM 1710 O O . LEU B 1 67 ? 6.09 16.578 19.453 1 96.25 67 LEU B O 1
ATOM 1714 N N . ARG B 1 68 ? 6.301 14.5 18.797 1 95.69 68 ARG B N 1
ATOM 1715 C CA . ARG B 1 68 ? 7.582 14.383 19.484 1 95.69 68 ARG B CA 1
ATOM 1716 C C . ARG B 1 68 ? 8.68 15.141 18.734 1 95.69 68 ARG B C 1
ATOM 1718 O O . ARG B 1 68 ? 8.516 15.461 17.562 1 95.69 68 ARG B O 1
ATOM 1725 N N . PRO B 1 69 ? 9.758 15.484 19.438 1 94.5 69 PRO B N 1
ATOM 1726 C CA . PRO B 1 69 ? 10.805 16.266 18.797 1 94.5 69 PRO B CA 1
ATOM 1727 C C . PRO B 1 69 ? 11.312 15.633 17.5 1 94.5 69 PRO B C 1
ATOM 1729 O O . PRO B 1 69 ? 11.484 16.328 16.484 1 94.5 69 PRO B O 1
ATOM 1732 N N . GLU B 1 70 ? 11.516 14.32 17.516 1 94.31 70 GLU B N 1
ATOM 1733 C CA . GLU B 1 70 ? 12 13.625 16.328 1 94.31 70 GLU B CA 1
ATOM 1734 C C . GLU B 1 70 ? 10.977 13.672 15.195 1 94.31 70 GLU B C 1
ATOM 1736 O O . GLU B 1 70 ? 11.344 13.789 14.016 1 94.31 70 GLU B O 1
ATOM 1741 N N . GLU B 1 71 ? 9.703 13.633 15.531 1 96.38 71 GLU B N 1
ATOM 1742 C CA . GLU B 1 71 ? 8.625 13.711 14.547 1 96.38 71 GLU B CA 1
ATOM 1743 C C . GLU B 1 71 ? 8.547 15.102 13.922 1 96.38 71 GLU B C 1
ATOM 1745 O O . GLU B 1 71 ? 8.375 15.234 12.711 1 96.38 71 GLU B O 1
ATOM 1750 N N . SER B 1 72 ? 8.648 16.062 14.758 1 95.19 72 SER B N 1
ATOM 1751 C CA . SER B 1 72 ? 8.617 17.453 14.297 1 95.19 72 SER B CA 1
ATOM 1752 C C . SER B 1 72 ? 9.758 17.734 13.328 1 95.19 72 SER B C 1
ATOM 1754 O O . SER B 1 72 ? 9.562 18.375 12.297 1 95.19 72 SER B O 1
ATOM 1756 N N . ARG B 1 73 ? 10.898 17.281 13.68 1 94.06 73 ARG B N 1
ATOM 1757 C CA . ARG B 1 73 ? 12.062 17.453 12.812 1 94.06 73 ARG B CA 1
ATOM 1758 C C . ARG B 1 73 ? 11.844 16.766 11.469 1 94.06 73 ARG B C 1
ATOM 1760 O O . ARG B 1 73 ? 12.18 17.312 10.422 1 94.06 73 ARG B O 1
ATOM 1767 N N . LEU B 1 74 ? 11.281 15.602 11.539 1 95.94 74 LEU B N 1
ATOM 1768 C CA . LEU B 1 74 ? 11.031 14.836 10.328 1 95.94 74 LEU B CA 1
ATOM 1769 C C . LEU B 1 74 ? 10.031 15.555 9.422 1 95.94 74 LEU B C 1
ATOM 1771 O O . LEU B 1 74 ? 10.25 15.656 8.211 1 95.94 74 LEU B O 1
ATOM 1775 N N . VAL B 1 75 ? 8.961 16.047 10.031 1 96 75 VAL B N 1
ATOM 1776 C CA . VAL B 1 75 ? 7.906 16.703 9.273 1 96 75 VAL B CA 1
ATOM 1777 C C . VAL B 1 75 ? 8.477 17.938 8.578 1 96 75 VAL B C 1
ATOM 1779 O O . VAL B 1 75 ? 8.234 18.156 7.387 1 96 75 VAL B O 1
ATOM 1782 N N . ARG B 1 76 ? 9.289 18.641 9.242 1 93.44 76 ARG B N 1
ATOM 1783 C CA . ARG B 1 76 ? 9.914 19.828 8.672 1 93.44 76 ARG B CA 1
ATOM 1784 C C . ARG B 1 76 ? 10.898 19.453 7.566 1 93.44 76 ARG B C 1
ATOM 1786 O O . ARG B 1 76 ? 10.93 20.078 6.512 1 93.44 76 ARG B O 1
ATOM 1793 N N . TRP B 1 77 ? 11.656 18.484 7.855 1 93.5 77 TRP B N 1
ATOM 1794 C CA . TRP B 1 77 ? 12.648 18 6.898 1 93.5 77 TRP B CA 1
ATOM 1795 C C . TRP B 1 77 ? 11.984 17.516 5.617 1 93.5 77 TRP B C 1
ATOM 1797 O O . TRP B 1 77 ? 12.438 17.828 4.516 1 93.5 77 TRP B O 1
ATOM 1807 N N . ALA B 1 78 ? 10.969 16.812 5.754 1 93.94 78 ALA B N 1
ATOM 1808 C CA . ALA B 1 78 ? 10.25 16.281 4.602 1 93.94 78 ALA B CA 1
ATOM 1809 C C . ALA B 1 78 ? 9.672 17.406 3.75 1 93.94 78 ALA B C 1
ATOM 1811 O O . ALA B 1 78 ? 9.742 17.359 2.52 1 93.94 78 ALA B O 1
ATOM 1812 N N . GLN B 1 79 ? 9.172 18.328 4.352 1 90.88 79 GLN B N 1
ATOM 1813 C CA . GLN B 1 79 ? 8.594 19.453 3.625 1 90.88 79 GLN B CA 1
ATOM 1814 C C . GLN B 1 79 ? 9.672 20.25 2.887 1 90.88 79 GLN B C 1
ATOM 1816 O O . GLN B 1 79 ? 9.445 20.734 1.775 1 90.88 79 GLN B O 1
ATOM 1821 N N . ARG B 1 80 ? 10.789 20.312 3.457 1 86.31 80 ARG B N 1
ATOM 1822 C CA . ARG B 1 80 ? 11.898 21.062 2.865 1 86.31 80 ARG B CA 1
ATOM 1823 C C . ARG B 1 80 ? 12.453 20.328 1.645 1 86.31 80 ARG B C 1
ATOM 1825 O O . ARG B 1 80 ? 12.805 20.969 0.646 1 86.31 80 ARG B O 1
ATOM 1832 N N . GLU B 1 81 ? 12.719 19.078 1.719 1 79.12 81 GLU B N 1
ATOM 1833 C CA . GLU B 1 81 ? 13.281 18.281 0.631 1 79.12 81 GLU B CA 1
ATOM 1834 C C . GLU B 1 81 ? 12.43 18.375 -0.628 1 79.12 81 GLU B C 1
ATOM 1836 O O . GLU B 1 81 ? 12.953 18.375 -1.744 1 79.12 81 GLU B O 1
ATOM 1841 N N . MET B 1 82 ? 11.234 18.391 -0.509 1 67.06 82 MET B N 1
ATOM 1842 C CA . MET B 1 82 ? 10.383 18.453 -1.691 1 67.06 82 MET B CA 1
ATOM 1843 C C . MET B 1 82 ? 10.289 19.891 -2.217 1 67.06 82 MET B C 1
ATOM 1845 O O . MET B 1 82 ? 9.688 20.125 -3.264 1 67.06 82 MET B O 1
ATOM 1849 N N . SER B 1 83 ? 10.797 20.703 -1.569 1 58.59 83 SER B N 1
ATOM 1850 C CA . SER B 1 83 ? 10.898 22.078 -2.031 1 58.59 83 SER B CA 1
ATOM 1851 C C . SER B 1 83 ? 12.102 22.266 -2.949 1 58.59 83 SER B C 1
ATOM 1853 O O . SER B 1 83 ? 12.227 23.297 -3.615 1 58.59 83 SER B O 1
ATOM 1855 N N . ASP B 1 84 ? 12.883 21.297 -2.941 1 56.19 84 ASP B N 1
ATOM 1856 C CA . ASP B 1 84 ? 14.078 21.391 -3.766 1 56.19 84 ASP B CA 1
ATOM 1857 C C . ASP B 1 84 ? 13.75 21.188 -5.242 1 56.19 84 ASP B C 1
ATOM 1859 O O . ASP B 1 84 ? 13.148 20.172 -5.609 1 56.19 84 ASP B O 1
ATOM 1863 N N . PRO B 1 85 ? 13.906 22.156 -5.996 1 52.81 85 PRO B N 1
ATOM 1864 C CA . PRO B 1 85 ? 13.57 22.094 -7.422 1 52.81 85 PRO B CA 1
ATOM 1865 C C . PRO B 1 85 ? 14.086 20.812 -8.094 1 52.81 85 PRO B C 1
ATOM 1867 O O . PRO B 1 85 ? 13.547 20.391 -9.117 1 52.81 85 PRO B O 1
ATOM 1870 N N . ARG B 1 86 ? 15.188 20.344 -7.609 1 50.22 86 ARG B N 1
ATOM 1871 C CA . ARG B 1 86 ? 15.773 19.172 -8.273 1 50.22 86 ARG B CA 1
ATOM 1872 C C . ARG B 1 86 ? 14.844 17.969 -8.195 1 50.22 86 ARG B C 1
ATOM 1874 O O . ARG B 1 86 ? 15.008 17 -8.945 1 50.22 86 ARG B O 1
ATOM 1881 N N . PHE B 1 87 ? 14.18 17.906 -7.227 1 48.19 87 PHE B N 1
ATOM 1882 C CA . PHE B 1 87 ? 13.258 16.797 -7 1 48.19 87 PHE B CA 1
ATOM 1883 C C . PHE B 1 87 ? 11.852 17.172 -7.441 1 48.19 87 PHE B C 1
ATOM 1885 O O . PHE B 1 87 ? 10.898 16.422 -7.195 1 48.19 87 PHE B O 1
ATOM 1892 N N . ARG B 1 88 ? 11.797 18.328 -7.957 1 45.03 88 ARG B N 1
ATOM 1893 C CA . ARG B 1 88 ? 10.523 18.875 -8.43 1 45.03 88 ARG B CA 1
ATOM 1894 C C . ARG B 1 88 ? 10 18.078 -9.617 1 45.03 88 ARG B C 1
ATOM 1896 O O . ARG B 1 88 ? 10.688 17.938 -10.633 1 45.03 88 ARG B O 1
ATOM 1903 N N . PRO B 1 89 ? 9.156 17.203 -9.453 1 41.72 89 PRO B N 1
ATOM 1904 C CA . PRO B 1 89 ? 8.57 16.844 -10.75 1 41.72 89 PRO B CA 1
ATOM 1905 C C . PRO B 1 89 ? 8.148 18.062 -11.57 1 41.72 89 PRO B C 1
ATOM 1907 O O . PRO B 1 89 ? 7.836 19.109 -11.008 1 41.72 89 PRO B O 1
ATOM 1910 N N . LYS B 1 90 ? 8.438 18.109 -12.828 1 39.66 90 LYS B N 1
ATOM 1911 C CA . LYS B 1 90 ? 8.172 19.109 -13.844 1 39.66 90 LYS B CA 1
ATOM 1912 C C . LYS B 1 90 ? 6.824 19.797 -13.602 1 39.66 90 LYS B C 1
ATOM 1914 O O . LYS B 1 90 ? 6.574 20.891 -14.117 1 39.66 90 LYS B O 1
ATOM 1919 N N . TYR B 1 91 ? 5.863 19.141 -13.203 1 38.25 91 TYR B N 1
ATOM 1920 C CA . TYR B 1 91 ? 4.531 19.703 -13.391 1 38.25 91 TYR B CA 1
ATOM 1921 C C . TYR B 1 91 ? 4.238 20.797 -12.359 1 38.25 91 TYR B C 1
ATOM 1923 O O . TYR B 1 91 ? 3.098 21.234 -12.219 1 38.25 91 TYR B O 1
ATOM 1931 N N . SER B 1 92 ? 5.184 21.078 -11.5 1 41.22 92 SER B N 1
ATOM 1932 C CA . SER B 1 92 ? 4.758 21.969 -10.422 1 41.22 92 SER B CA 1
ATOM 1933 C C . SER B 1 92 ? 4.52 23.391 -10.938 1 41.22 92 SER B C 1
ATOM 1935 O O . SER B 1 92 ? 5.215 24.328 -10.539 1 41.22 92 SER B O 1
ATOM 1937 N N . ALA B 1 93 ? 4.262 23.562 -11.93 1 39.78 93 ALA B N 1
ATOM 1938 C CA . ALA B 1 93 ? 4.055 25 -12.172 1 39.78 93 ALA B CA 1
ATOM 1939 C C . ALA B 1 93 ? 3.061 25.578 -11.172 1 39.78 93 ALA B C 1
ATOM 1941 O O . ALA B 1 93 ? 3.047 26.797 -10.938 1 39.78 93 ALA B O 1
ATOM 1942 N N . ALA B 1 94 ? 1.913 24.875 -10.945 1 41.56 94 ALA B N 1
ATOM 1943 C CA . ALA B 1 94 ? 0.917 25.656 -10.219 1 41.56 94 ALA B CA 1
ATOM 1944 C C . ALA B 1 94 ? 1.169 25.609 -8.719 1 41.56 94 ALA B C 1
ATOM 1946 O O . ALA B 1 94 ? 1.168 24.531 -8.117 1 41.56 94 ALA B O 1
ATOM 1947 N N . GLY B 1 95 ? 1.77 26.594 -8.07 1 48.94 95 GLY B N 1
ATOM 1948 C CA . GLY B 1 95 ? 2.139 26.891 -6.691 1 48.94 95 GLY B CA 1
ATOM 1949 C C . GLY B 1 95 ? 1.324 26.109 -5.676 1 48.94 95 GLY B C 1
ATOM 1950 O O . GLY B 1 95 ? 1.877 25.547 -4.73 1 48.94 95 GLY B O 1
ATOM 1951 N N . GLY B 1 96 ? 0 26.125 -5.68 1 51.91 96 GLY B N 1
ATOM 1952 C CA . GLY B 1 96 ? -0.904 25.422 -4.773 1 51.91 96 GLY B CA 1
ATOM 1953 C C . GLY B 1 96 ? -0.713 23.922 -4.781 1 51.91 96 GLY B C 1
ATOM 1954 O O . GLY B 1 96 ? -0.779 23.281 -3.73 1 51.91 96 GLY B O 1
ATOM 1955 N N . GLN B 1 97 ? -0.381 23.391 -5.824 1 65.88 97 GLN B N 1
ATOM 1956 C CA . GLN B 1 97 ? -0.195 21.953 -5.984 1 65.88 97 GLN B CA 1
ATOM 1957 C C . GLN B 1 97 ? 1.138 21.5 -5.395 1 65.88 97 GLN B C 1
ATOM 1959 O O . GLN B 1 97 ? 1.225 20.422 -4.789 1 65.88 97 GLN B O 1
ATOM 1964 N N . LEU B 1 98 ? 2 22.5 -5.293 1 74.81 98 LEU B N 1
ATOM 1965 C CA . LEU B 1 98 ? 3.32 22.188 -4.754 1 74.81 98 LEU B CA 1
ATOM 1966 C C . LEU B 1 98 ? 3.281 22.109 -3.23 1 74.81 98 LEU B C 1
ATOM 1968 O O . LEU B 1 98 ? 3.883 21.219 -2.637 1 74.81 98 LEU B O 1
ATOM 1972 N N . GLY B 1 99 ? 2.562 23.125 -2.662 1 83.81 99 GLY B N 1
ATOM 1973 C CA . GLY B 1 99 ? 2.404 23.125 -1.217 1 83.81 99 GLY B CA 1
ATOM 1974 C C . GLY B 1 99 ? 1.722 21.875 -0.69 1 83.81 99 GLY B C 1
ATOM 1975 O O . GLY B 1 99 ? 2.164 21.297 0.3 1 83.81 99 GLY B O 1
ATOM 1976 N N . ALA B 1 100 ? 0.727 21.484 -1.366 1 89.19 100 ALA B N 1
ATOM 1977 C CA . ALA B 1 100 ? -0.001 20.281 -0.976 1 89.19 100 ALA B CA 1
ATOM 1978 C C . ALA B 1 100 ? 0.891 19.047 -1.069 1 89.19 100 ALA B C 1
ATOM 1980 O O . ALA B 1 100 ? 0.835 18.172 -0.209 1 89.19 100 ALA B O 1
ATOM 1981 N N . TYR B 1 101 ? 1.668 19.062 -2.055 1 89.94 101 TYR B N 1
ATOM 1982 C CA . TYR B 1 101 ? 2.545 17.922 -2.268 1 89.94 101 TYR B CA 1
ATOM 1983 C C . TYR B 1 101 ? 3.578 17.812 -1.152 1 89.94 101 TYR B C 1
ATOM 1985 O O . TYR B 1 101 ? 3.877 16.703 -0.683 1 89.94 101 TYR B O 1
ATOM 1993 N N . ARG B 1 102 ? 4.066 18.906 -0.711 1 92.94 102 ARG B N 1
ATOM 1994 C CA . ARG B 1 102 ? 5.055 18.938 0.364 1 92.94 102 ARG B CA 1
ATOM 1995 C C . ARG B 1 102 ? 4.453 18.406 1.667 1 92.94 102 ARG B C 1
ATOM 1997 O O . ARG B 1 102 ? 5.07 17.594 2.361 1 92.94 102 ARG B O 1
ATOM 2004 N N . LYS B 1 103 ? 3.344 18.906 1.957 1 95.31 103 LYS B N 1
ATOM 2005 C CA . LYS B 1 103 ? 2.664 18.469 3.178 1 95.31 103 LYS B CA 1
ATOM 2006 C C . LYS B 1 103 ? 2.252 17.016 3.098 1 95.31 103 LYS B C 1
ATOM 2008 O O . LYS B 1 103 ? 2.346 16.281 4.086 1 95.31 103 LYS B O 1
ATOM 2013 N N . ALA B 1 104 ? 1.764 16.641 1.91 1 96.62 104 ALA B N 1
ATOM 2014 C CA . ALA B 1 104 ? 1.396 15.234 1.714 1 96.62 104 ALA B CA 1
ATOM 2015 C C . ALA B 1 104 ? 2.59 14.312 1.952 1 96.62 104 ALA B C 1
ATOM 2017 O O . ALA B 1 104 ? 2.473 13.305 2.648 1 96.62 104 ALA B O 1
ATOM 2018 N N . THR B 1 105 ? 3.715 14.68 1.449 1 95.56 105 THR B N 1
ATOM 2019 C CA . THR B 1 105 ? 4.938 13.906 1.625 1 95.56 105 THR B CA 1
ATOM 2020 C C . THR B 1 105 ? 5.332 13.844 3.098 1 95.56 105 THR B C 1
ATOM 2022 O O . THR B 1 105 ? 5.75 12.797 3.592 1 95.56 105 THR B O 1
ATOM 2025 N N . ALA B 1 106 ? 5.172 14.977 3.744 1 97.19 106 ALA B N 1
ATOM 2026 C CA . ALA B 1 106 ? 5.465 15.016 5.176 1 97.19 106 ALA B CA 1
ATOM 2027 C C . ALA B 1 106 ? 4.539 14.086 5.949 1 97.19 106 ALA B C 1
ATOM 2029 O O . ALA B 1 106 ? 4.973 13.391 6.875 1 97.19 106 ALA B O 1
ATOM 2030 N N . PHE B 1 107 ? 3.281 14.078 5.598 1 98.19 107 PHE B N 1
ATOM 2031 C CA . PHE B 1 107 ? 2.307 13.18 6.203 1 98.19 107 PHE B CA 1
ATOM 2032 C C . PHE B 1 107 ? 2.721 11.727 6.012 1 98.19 107 PHE B C 1
ATOM 2034 O O . PHE B 1 107 ? 2.75 10.953 6.973 1 98.19 107 PHE B O 1
ATOM 2041 N N . GLU B 1 108 ? 3.09 11.398 4.84 1 98.31 108 GLU B N 1
ATOM 2042 C CA . GLU B 1 108 ? 3.531 10.047 4.52 1 98.31 108 GLU B CA 1
ATOM 2043 C C . GLU B 1 108 ? 4.77 9.664 5.324 1 98.31 108 GLU B C 1
ATOM 2045 O O . GLU B 1 108 ? 4.863 8.547 5.836 1 98.31 108 GLU B O 1
ATOM 2050 N N . ALA B 1 109 ? 5.66 10.57 5.379 1 97.69 109 ALA B N 1
ATOM 2051 C CA . ALA B 1 109 ? 6.906 10.305 6.098 1 97.69 109 ALA B CA 1
ATOM 2052 C C . ALA B 1 109 ? 6.641 10.031 7.574 1 97.69 109 ALA B C 1
ATOM 2054 O O . ALA B 1 109 ? 7.246 9.133 8.164 1 97.69 109 ALA B O 1
ATOM 2055 N N . LEU B 1 110 ? 5.766 10.828 8.141 1 98.19 110 LEU B N 1
ATOM 2056 C CA . LEU B 1 110 ? 5.398 10.625 9.539 1 98.19 110 LEU B CA 1
ATOM 2057 C C . LEU B 1 110 ? 4.785 9.242 9.742 1 98.19 110 LEU B C 1
ATOM 2059 O O . LEU B 1 110 ? 5.152 8.531 10.68 1 98.19 110 LEU B O 1
ATOM 2063 N N . ILE B 1 111 ? 3.898 8.859 8.867 1 98.69 111 ILE B N 1
ATOM 2064 C CA . ILE B 1 111 ? 3.258 7.551 8.906 1 98.69 111 ILE B CA 1
ATOM 2065 C C . ILE B 1 111 ? 4.316 6.457 8.797 1 98.69 111 ILE B C 1
ATOM 2067 O O . ILE B 1 111 ? 4.301 5.488 9.555 1 98.69 111 ILE B O 1
ATOM 2071 N N . GLY B 1 112 ? 5.199 6.633 7.824 1 98.38 112 GLY B N 1
ATOM 2072 C CA . GLY B 1 112 ? 6.27 5.664 7.648 1 98.38 112 GLY B CA 1
ATOM 2073 C C . GLY B 1 112 ? 7.148 5.52 8.875 1 98.38 112 GLY B C 1
ATOM 2074 O O . GLY B 1 112 ? 7.473 4.402 9.289 1 98.38 112 GLY B O 1
ATOM 2075 N N . HIS B 1 113 ? 7.48 6.613 9.445 1 97.75 113 HIS B N 1
ATOM 2076 C CA . HIS B 1 113 ? 8.32 6.617 10.633 1 97.75 113 HIS B CA 1
ATOM 2077 C C . HIS B 1 113 ? 7.652 5.871 11.789 1 97.75 113 HIS B C 1
ATOM 2079 O O . HIS B 1 113 ? 8.273 5.016 12.422 1 97.75 113 HIS B O 1
ATOM 2085 N N . LEU B 1 114 ? 6.43 6.184 12.055 1 98.25 114 LEU B N 1
ATOM 2086 C CA . LEU B 1 114 ? 5.715 5.562 13.164 1 98.25 114 LEU B CA 1
ATOM 2087 C C . LEU B 1 114 ? 5.516 4.07 12.914 1 98.25 114 LEU B C 1
ATOM 2089 O O . LEU B 1 114 ? 5.531 3.275 13.859 1 98.25 114 LEU B O 1
ATOM 2093 N N . SER B 1 115 ? 5.348 3.703 11.672 1 98.38 115 SER B N 1
ATOM 2094 C CA . SER B 1 115 ? 5.133 2.297 11.352 1 98.38 115 SER B CA 1
ATOM 2095 C C . SER B 1 115 ? 6.363 1.459 11.688 1 98.38 115 SER B C 1
ATOM 2097 O O . SER B 1 115 ? 6.246 0.267 11.984 1 98.38 115 SER B O 1
ATOM 2099 N N . LEU B 1 116 ? 7.504 2.07 11.641 1 96.69 116 LEU B N 1
ATOM 2100 C CA . LEU B 1 116 ? 8.758 1.374 11.922 1 96.69 116 LEU B CA 1
ATOM 2101 C C . LEU B 1 116 ? 9.086 1.427 13.406 1 96.69 116 LEU B C 1
ATOM 2103 O O . LEU B 1 116 ? 9.594 0.455 13.969 1 96.69 116 LEU B O 1
ATOM 2107 N N . GLU B 1 117 ? 8.758 2.531 14.047 1 96.25 117 GLU B N 1
ATOM 2108 C CA . GLU B 1 117 ? 9.352 2.812 15.352 1 96.25 117 GLU B CA 1
ATOM 2109 C C . GLU B 1 117 ? 8.336 2.627 16.469 1 96.25 117 GLU B C 1
ATOM 2111 O O . GLU B 1 117 ? 8.711 2.348 17.609 1 96.25 117 GLU B O 1
ATOM 2116 N N . ASP B 1 118 ? 7.098 2.867 16.172 1 97.88 118 ASP B N 1
ATOM 2117 C CA . ASP B 1 118 ? 6.094 2.916 17.219 1 97.88 118 ASP B CA 1
ATOM 2118 C C . ASP B 1 118 ? 4.707 2.586 16.688 1 97.88 118 ASP B C 1
ATOM 2120 O O . ASP B 1 118 ? 3.867 3.475 16.531 1 97.88 118 ASP B O 1
ATOM 2124 N N . GLN B 1 119 ? 4.395 1.308 16.531 1 97.69 119 GLN B N 1
ATOM 2125 C CA . GLN B 1 119 ? 3.15 0.847 15.922 1 97.69 119 GLN B CA 1
ATOM 2126 C C . GLN B 1 119 ? 1.942 1.267 16.75 1 97.69 119 GLN B C 1
ATOM 2128 O O . GLN B 1 119 ? 0.926 1.7 16.219 1 97.69 119 GLN B O 1
ATOM 2133 N N . PRO B 1 120 ? 1.985 1.209 18.125 1 98.25 120 PRO B N 1
ATOM 2134 C CA . PRO B 1 120 ? 0.842 1.675 18.922 1 98.25 120 PRO B CA 1
ATOM 2135 C C . PRO B 1 120 ? 0.54 3.156 18.703 1 98.25 120 PRO B C 1
ATOM 2137 O O . PRO B 1 120 ? -0.628 3.543 18.609 1 98.25 120 PRO B O 1
ATOM 2140 N N . ARG B 1 121 ? 1.58 3.973 18.594 1 98.12 121 ARG B N 1
ATOM 2141 C CA . ARG B 1 121 ? 1.389 5.398 18.359 1 98.12 121 ARG B CA 1
ATOM 2142 C C . ARG B 1 121 ? 0.821 5.648 16.953 1 98.12 121 ARG B C 1
ATOM 2144 O O . ARG B 1 121 ? -0.009 6.543 16.766 1 98.12 121 ARG B O 1
ATOM 2151 N N . LEU B 1 122 ? 1.242 4.844 16 1 98.56 122 LEU B N 1
ATOM 2152 C CA . LEU B 1 122 ? 0.644 4.922 14.672 1 98.56 122 LEU B CA 1
ATOM 2153 C C . LEU B 1 122 ? -0.854 4.645 14.734 1 98.56 122 LEU B C 1
ATOM 2155 O O . LEU B 1 122 ? -1.649 5.379 14.141 1 98.56 122 LEU B O 1
ATOM 2159 N N . GLN B 1 123 ? -1.179 3.627 15.438 1 98.19 123 GLN B N 1
ATOM 2160 C CA . GLN B 1 123 ? -2.588 3.26 15.523 1 98.19 123 GLN B CA 1
ATOM 2161 C C . GLN B 1 123 ? -3.414 4.387 16.141 1 98.19 123 GLN B C 1
ATOM 2163 O O . GLN B 1 123 ? 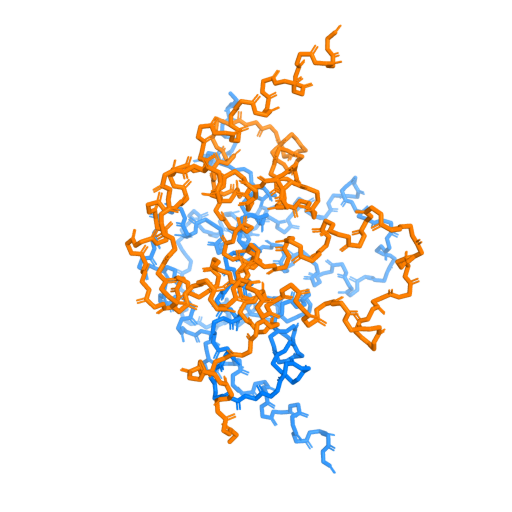-4.531 4.656 15.703 1 98.19 123 GLN B O 1
ATOM 2168 N N . GLN B 1 124 ? -2.854 5.008 17.172 1 97.69 124 GLN B N 1
ATOM 2169 C CA . GLN B 1 124 ? -3.523 6.152 17.781 1 97.69 124 GLN B CA 1
ATOM 2170 C C . GLN B 1 124 ? -3.729 7.277 16.766 1 97.69 124 GLN B C 1
ATOM 2172 O O . GLN B 1 124 ? -4.797 7.895 16.734 1 97.69 124 GLN B O 1
ATOM 2177 N N . LEU B 1 125 ? -2.711 7.5 16.016 1 98.12 125 LEU B N 1
ATOM 2178 C CA . LEU B 1 125 ? -2.777 8.555 15.008 1 98.12 125 LEU B CA 1
ATOM 2179 C C . LEU B 1 125 ? -3.852 8.242 13.969 1 98.12 125 LEU B C 1
ATOM 2181 O O . LEU B 1 125 ? -4.652 9.117 13.625 1 98.12 125 LEU B O 1
ATOM 2185 N N . LEU B 1 126 ? -3.881 7.023 13.477 1 97.62 126 LEU B N 1
ATOM 2186 C CA . LEU B 1 126 ? -4.859 6.617 12.477 1 97.62 126 LEU B CA 1
ATOM 2187 C C . LEU B 1 126 ? -6.277 6.727 13.023 1 97.62 126 LEU B C 1
ATOM 2189 O O . LEU B 1 126 ? -7.18 7.199 12.328 1 97.62 126 LEU B O 1
ATOM 2193 N N . GLU B 1 127 ? -6.445 6.32 14.211 1 96.12 127 GLU B N 1
ATOM 2194 C CA . GLU B 1 127 ? -7.754 6.391 14.852 1 96.12 127 GLU B CA 1
ATOM 2195 C C . GLU B 1 127 ? -8.219 7.84 15 1 96.12 127 GLU B C 1
ATOM 2197 O O . GLU B 1 127 ? -9.406 8.133 14.844 1 96.12 127 GLU B O 1
ATOM 2202 N N . LEU B 1 128 ? -7.293 8.664 15.344 1 96.25 128 LEU B N 1
ATOM 2203 C CA . LEU B 1 128 ? -7.586 10.086 15.492 1 96.25 128 LEU B CA 1
ATOM 2204 C C . LEU B 1 128 ? -8.117 10.664 14.188 1 96.25 128 LEU B C 1
ATOM 2206 O O . LEU B 1 128 ? -8.977 11.547 14.195 1 96.25 128 LEU B O 1
ATOM 2210 N N . LEU B 1 129 ? -7.66 10.164 13.023 1 96.94 129 LEU B N 1
ATOM 2211 C CA . LEU B 1 129 ? -7.988 10.742 11.727 1 96.94 129 LEU B CA 1
ATOM 2212 C C . LEU B 1 129 ? -9.305 10.188 11.203 1 96.94 129 LEU B C 1
ATOM 2214 O O . LEU B 1 129 ? -9.922 10.773 10.312 1 96.94 129 LEU B O 1
ATOM 2218 N N . GLU B 1 130 ? -9.797 9.062 11.68 1 95.69 130 GLU B N 1
ATOM 2219 C CA . GLU B 1 130 ? -10.93 8.336 11.117 1 95.69 130 GLU B CA 1
ATOM 2220 C C . GLU B 1 130 ? -12.203 9.172 11.156 1 95.69 130 GLU B C 1
ATOM 2222 O O . GLU B 1 130 ? -12.938 9.242 10.172 1 95.69 130 GLU B O 1
ATOM 2227 N N . PRO B 1 131 ? -12.453 9.883 12.32 1 95.12 131 PRO B N 1
ATOM 2228 C CA . PRO B 1 131 ? -13.656 10.719 12.32 1 95.12 131 PRO B CA 1
ATOM 2229 C C . PRO B 1 131 ? -13.617 11.828 11.273 1 95.12 131 PRO B C 1
ATOM 2231 O O . PRO B 1 131 ? -14.656 12.227 10.75 1 95.12 131 PRO B O 1
ATOM 2234 N N . HIS B 1 132 ? -12.453 12.281 10.992 1 94.88 132 HIS B N 1
ATOM 2235 C CA . HIS B 1 132 ? -12.312 13.344 10 1 94.88 132 HIS B CA 1
ATOM 2236 C C . HIS B 1 132 ? -12.516 12.805 8.586 1 94.88 132 HIS B C 1
ATOM 2238 O O . HIS B 1 132 ? -13.023 13.508 7.711 1 94.88 132 HIS B O 1
ATOM 2244 N N . MET B 1 133 ? -12.094 11.586 8.297 1 96.5 133 MET B N 1
ATOM 2245 C CA . MET B 1 133 ? -12.367 10.93 7.02 1 96.5 133 MET B CA 1
ATOM 2246 C C . MET B 1 133 ? -13.875 10.797 6.793 1 96.5 133 MET B C 1
ATOM 2248 O O . MET B 1 133 ? -14.367 11.109 5.707 1 96.5 133 MET B O 1
ATOM 2252 N N . ALA B 1 134 ? -14.57 10.438 7.832 1 94.69 134 ALA B N 1
ATOM 2253 C CA . ALA B 1 134 ? -16.016 10.273 7.754 1 94.69 134 ALA B CA 1
ATOM 2254 C C . ALA B 1 134 ? -16.703 11.602 7.465 1 94.69 134 ALA B C 1
ATOM 2256 O O . ALA B 1 134 ? -17.656 11.656 6.68 1 94.69 134 ALA B O 1
ATOM 2257 N N . LYS B 1 135 ? -16.219 12.625 8.148 1 94.44 135 LYS B N 1
ATOM 2258 C CA . LYS B 1 135 ? -16.781 13.953 7.938 1 94.44 135 LYS B CA 1
ATOM 2259 C C . LYS B 1 135 ? -16.609 14.406 6.492 1 94.44 135 LYS B C 1
ATOM 2261 O O . LYS B 1 135 ? -17.516 15.008 5.91 1 94.44 135 LYS B O 1
ATOM 2266 N N . HIS B 1 136 ? -15.43 14.125 5.969 1 94 136 HIS B N 1
ATOM 2267 C CA . HIS B 1 136 ? -15.188 14.484 4.574 1 94 136 HIS B CA 1
ATOM 2268 C C . HIS B 1 136 ? -16.109 13.711 3.639 1 94 136 HIS B C 1
ATOM 2270 O O . HIS B 1 136 ? -16.609 14.266 2.65 1 94 136 HIS B O 1
ATOM 2276 N N . ASP B 1 137 ? -16.312 12.469 3.875 1 94.19 137 ASP B N 1
ATOM 2277 C CA . ASP B 1 137 ? -17.203 11.641 3.061 1 94.19 137 ASP B CA 1
ATOM 2278 C C . ASP B 1 137 ? -18.625 12.203 3.059 1 94.19 137 ASP B C 1
ATOM 2280 O O . ASP B 1 137 ? -19.281 12.227 2.02 1 94.19 137 ASP B O 1
ATOM 2284 N N . GLU B 1 138 ? -19.062 12.602 4.215 1 91.5 138 GLU B N 1
ATOM 2285 C CA . GLU B 1 138 ? -20.406 13.18 4.34 1 91.5 138 GLU B CA 1
ATOM 2286 C C . GLU B 1 138 ? -20.531 14.453 3.512 1 91.5 138 GLU B C 1
ATOM 2288 O O . GLU B 1 138 ? -21.578 14.688 2.885 1 91.5 138 GLU B O 1
ATOM 2293 N N . GLN B 1 139 ? -19.547 15.203 3.541 1 89.62 139 GLN B N 1
ATOM 2294 C CA . GLN B 1 139 ? -19.547 16.453 2.795 1 89.62 139 GLN B CA 1
ATOM 2295 C C . GLN B 1 139 ? -19.547 16.203 1.29 1 89.62 139 GLN B C 1
ATOM 2297 O O . GLN B 1 139 ? -20.203 16.922 0.533 1 89.62 139 GLN B O 1
ATOM 2302 N N . THR B 1 140 ? -18.844 15.219 0.831 1 86.06 140 THR B N 1
ATOM 2303 C CA . THR B 1 140 ? -18.781 14.875 -0.584 1 86.06 140 THR B CA 1
ATOM 2304 C C . THR B 1 140 ? -20.094 14.289 -1.068 1 86.06 140 THR B C 1
ATOM 2306 O O . THR B 1 140 ? -20.531 14.57 -2.186 1 86.06 140 THR B O 1
ATOM 2309 N N . ASP B 1 141 ? -20.688 13.43 -0.297 1 84.12 141 ASP B N 1
ATOM 2310 C CA . ASP B 1 141 ? -21.969 12.82 -0.65 1 84.12 141 ASP B CA 1
ATOM 2311 C C . ASP B 1 141 ? -23.078 13.859 -0.703 1 84.12 141 ASP B C 1
ATOM 2313 O O . ASP B 1 141 ? -24 13.75 -1.511 1 84.12 141 ASP B O 1
ATOM 2317 N N . SER B 1 142 ? -22.969 14.836 0.147 1 82.25 142 SER B N 1
ATOM 2318 C CA . SER B 1 142 ? -23.969 15.898 0.182 1 82.25 142 SER B CA 1
ATOM 2319 C C . SER B 1 142 ? -23.844 16.812 -1.026 1 82.25 142 SER B C 1
ATOM 2321 O O . SER B 1 142 ? -24.844 17.375 -1.498 1 82.25 142 SER B O 1
ATOM 2323 N N . SER B 1 143 ? -22.656 16.922 -1.521 1 74 143 SER B N 1
ATOM 2324 C CA . SER B 1 143 ? -22.438 17.797 -2.664 1 74 143 SER B CA 1
ATOM 2325 C C . SER B 1 143 ? -22.875 17.141 -3.965 1 74 143 SER B C 1
ATOM 2327 O O . SER B 1 143 ? -23.078 17.812 -4.977 1 74 143 SER B O 1
ATOM 2329 N N . ARG B 1 144 ? -23.016 15.875 -3.994 1 71.81 144 ARG B N 1
ATOM 2330 C CA . ARG B 1 144 ? -23.422 15.133 -5.184 1 71.81 144 ARG B CA 1
ATOM 2331 C C . ARG B 1 144 ? -24.938 15.031 -5.266 1 71.81 144 ARG B C 1
ATOM 2333 O O . ARG B 1 144 ? -25.484 14.656 -6.309 1 71.81 144 ARG B O 1
ATOM 2340 N N . GLN B 1 145 ? -25.641 15.352 -4.238 1 59.53 145 GLN B N 1
ATOM 2341 C CA . GLN B 1 145 ? -27.094 15.438 -4.266 1 59.53 145 GLN B CA 1
ATOM 2342 C C . GLN B 1 145 ? -27.547 16.844 -4.66 1 59.53 145 GLN B C 1
ATOM 2344 O O . GLN B 1 145 ? -28.562 17 -5.348 1 59.53 145 GLN B O 1
#

Organism: NCBI:txid3068

pLDDT: mean 86.86, std 17.94, range [30.89, 98.81]

Nearest PDB structures (foldseek):
  2gsl-assembly2_C  TM=8.891E-01  e=1.255E-05  Fusobacterium nucleatum subsp. nucleatum ATCC 25586
  2gsl-assembly1_B  TM=8.959E-01  e=1.695E-05  Fusobacterium nucleatum subsp. nucleatum ATCC 25586
  2gsl-assembly2_D  TM=8.764E-01  e=1.255E-05  Fusobacterium nucleatum subsp. nucleatum ATCC 25586
  2gsl-assembly3_E  TM=8.752E-01  e=4.166E-05  Fusobacterium nucleatum subsp. nucleatum ATCC 25586
  6g9x-assembly2_B  TM=3.041E-01  e=6.747E+00  Syntrophobacter fumaroxidans MPOB

Foldseek 3Di:
DPPVPPDPDALQVLLVQLLVVLLVLLLVVQPPPPDDDVVSVVLSVVCSDLQNLLVLLVCCVPDPNDDDPSLVVSLVRQLVVLVPVVVPDPPPPDPVNSNSNSSSSSSSSSSSVCVPPPVVVSVVSSVVCVVVSVVVVVVVVVVVD/DPPPPPDPDALQVLLVQLLVVLLVLLLVVQPPPPDDDVVSVVLSVVCSDLQNLLVLLVCCVPDPNDDDPVLVVSLVRQLVVLVPCVVPDPPPPDVVNSNSNSSSSSSSNSSSVCVPPPVPVSVVSSVVCVVVSVVVVVVVVVVVD

Solvent-accessible surface area (backbone atoms only — not comparable to full-atom values): 15413 Å² total; per-residue (Å²): 128,83,46,70,93,80,33,89,62,53,48,67,50,23,18,59,44,8,47,32,52,50,50,35,52,39,45,58,56,42,55,54,70,81,66,58,59,72,61,33,52,51,61,27,53,62,60,67,36,44,64,43,29,18,50,51,38,53,49,42,67,71,43,89,60,75,69,48,72,71,52,47,51,46,38,52,50,24,33,50,59,54,62,35,70,88,66,40,64,84,74,54,75,55,63,71,61,45,56,25,42,20,36,18,43,14,37,19,18,51,48,21,46,24,62,75,75,34,55,70,61,37,51,52,51,53,58,66,45,47,64,55,54,52,52,51,50,52,53,54,57,58,70,73,106,128,83,47,71,92,81,34,89,62,53,48,66,49,23,17,59,46,8,46,32,52,49,51,34,52,39,45,57,57,42,55,55,70,83,66,56,59,71,60,32,52,50,61,28,54,63,59,67,35,44,64,41,29,19,50,51,38,53,48,43,66,71,43,89,60,74,68,49,72,71,51,48,50,45,38,53,49,24,33,51,59,55,62,34,68,87,68,40,64,83,76,57,71,55,64,72,60,42,55,25,41,19,38,18,41,14,38,18,17,52,48,21,46,25,63,75,76,35,54,71,61,38,52,52,51,53,56,66,45,47,65,56,52,51,52,50,50,53,54,54,58,59,70,74,106

Secondary structure (DSSP, 8-state):
---GGG-SS-HHHHHHHHHHHHHHHHHHHTT-S---HHHHHHHHHTTTSHHHHHHHHHHHHHTTPPPPHHHHHHHHHHHHHTTSGGG--TTTTSHHHHHHHHHHHHHHHHHHHHHHH-HHHHHHHHHHHHHHHHHHHHHHHHHH-/---GGG-SS-HHHHHHHHHHHHHHHHHHHTT-S---HHHHHHHHHTTTSHHHHHHHHHHHHHTT-PPPHHHHHHHHHHHHHTTSGGG--TTTTSHHHHHHHHHHHHHHHHHHHHHHH-HHHHHHHHHHHHHHHHHHHHHHHHHH-

Radius of gyration: 20.11 Å; Cα contacts (8 Å, |Δi|>4): 298; chains: 2; bounding box: 55×54×48 Å

InterPro domains:
  IPR000999 Ribonuclease III domain [PF00636] (12-118)
  IPR036389 Ribonuclease III, endonuclease domain superfamily [G3DSA:1.10.1520.10] (6-140)
  IPR036389 Ribonuclease III, endonuclease domain superfamily [SSF69065] (9-129)

Sequence (290 aa):
MLRREGLVHTPQQLAYLGDAVWSLHVRCKYLSPPKNFAAYRTAAERHVSAARQSSYLDLLLASGWRLRPEESRLVRWAQREMSDPRFRPKYSAAGGQLGAYRKATAFEALIGHLSLEDQPRLQQLLELLEPHMAKHDEQTDSSRQMLRREGLVHTPQQLAYLGDAVWSLHVRCKYLSPPKNFAAYRTAAERHVSAARQSSYLDLLLASGWRLRPEESRLVRWAQREMSDPRFRPKYSAAGGQLGAYRKATAFEALIGHLSLEDQPRLQQLLELLEPHMAKHDEQTDSSRQ